Protein AF-A0A936QLS6-F1 (afdb_monomer_lite)

Sequence (197 aa):
MSETAKEEIKKEENPAELENKAEEKVYSEKAFKELVSQRDTLKKNQSELQVQFDQLKAKLDKAGEDELKKKGDLQTLLDNKEKEIAETKKTLQDISEYKTKYEDLDKSIRENLLKQLPDEMQEVAEELSTVKLQKFVELNKTTTAGMDNGKAGKGKIKIDGKKWNDFSSSDLAIIRGSDFTGYSQLYKEKFGINPTS

Foldseek 3Di:
DDDDDDDDDDDDDDDDDDDPPPPPPDDDPVVVVVVVVVVVVVVVVVVVVVVVVVVVVVVVVVVVVVVVVVVVVVVVVVVVVVVVVVVVVVVVVVVVVVVVVVVVVQVVLLVVLLVQADPVCSVVLVPDRSVVSNVVSVVRRDPPVDDDPPVPDLPQDDLPPDAPVVDDPVRLVSCCVPPVPSSQVNCCVVPVDGDDD

Radius of gyration: 58.22 Å; chains: 1; bounding box: 125×104×121 Å

pLDDT: mean 79.64, std 18.0, range [33.88, 93.75]

Secondary structure (DSSP, 8-state):
----------------------------HHHHHHHHHHHHHHHHHHHHHHHHHHHHHHHHHHHHHHHHHHHHHHHHHHHHHHHHHHHHHHHHHHHHHHHHHHHHHHHHHHHHHHTTS-HHHHHHHTTS-HHHHHHHHHHH-------------------TT--GGGS-HHHHHHHHHH-HHHHHHHHHHHHSSPPP-

Structure (mmCIF, N/CA/C/O backbone):
data_AF-A0A936QLS6-F1
#
_entry.id   AF-A0A936QLS6-F1
#
loop_
_atom_site.group_PDB
_atom_site.id
_atom_site.type_symbol
_atom_site.label_atom_id
_atom_site.label_alt_id
_atom_site.label_comp_id
_atom_site.label_asym_id
_atom_site.label_entity_id
_atom_site.label_seq_id
_atom_site.pdbx_PDB_ins_code
_atom_site.Cartn_x
_atom_site.Cartn_y
_atom_site.Cartn_z
_atom_site.occupancy
_atom_site.B_iso_or_equiv
_atom_site.auth_seq_id
_atom_site.auth_comp_id
_atom_site.auth_asym_id
_atom_site.auth_atom_id
_atom_site.pdbx_PDB_model_num
ATOM 1 N N . MET A 1 1 ? -86.515 -62.359 62.062 1.00 36.16 1 MET A N 1
ATOM 2 C CA . MET A 1 1 ? -86.525 -61.577 60.808 1.00 36.16 1 MET A CA 1
ATOM 3 C C . MET A 1 1 ? -86.612 -60.111 61.228 1.00 36.16 1 MET A C 1
ATOM 5 O O . MET A 1 1 ? -87.667 -59.732 61.713 1.00 36.16 1 MET A O 1
ATOM 9 N N . SER A 1 2 ? -85.468 -59.510 61.582 1.00 38.41 2 SER A N 1
ATOM 10 C CA . SER A 1 2 ? -84.611 -58.590 60.777 1.00 38.41 2 SER A CA 1
ATOM 11 C C . SER A 1 2 ? -85.020 -57.121 61.026 1.00 38.41 2 SER A C 1
ATOM 13 O O . SER A 1 2 ? -86.196 -56.812 60.882 1.00 38.41 2 SER A O 1
ATOM 15 N N . GLU A 1 3 ? -84.179 -56.301 61.686 1.00 40.66 3 GLU A N 1
ATOM 16 C CA . G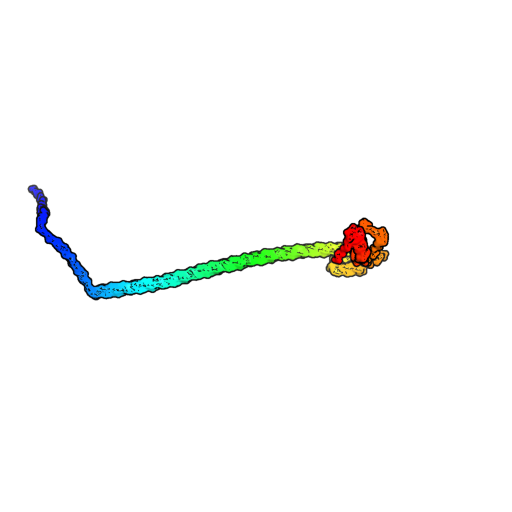LU A 1 3 ? -83.261 -55.281 61.084 1.00 40.66 3 GLU A CA 1
ATOM 17 C C . GLU A 1 3 ? -84.036 -54.173 60.332 1.00 40.66 3 GLU A C 1
ATOM 19 O O . GLU A 1 3 ? -84.922 -54.496 59.555 1.00 40.66 3 GLU A O 1
ATOM 24 N N . THR A 1 4 ? -83.847 -52.849 60.459 1.00 38.94 4 THR A N 1
ATOM 25 C CA . THR A 1 4 ? -82.715 -51.933 60.778 1.00 38.94 4 THR A CA 1
ATOM 26 C C . THR A 1 4 ? -83.335 -50.500 60.806 1.00 38.94 4 THR A C 1
ATOM 28 O O . THR A 1 4 ? -84.244 -50.251 60.025 1.00 38.94 4 THR A O 1
ATOM 31 N N . ALA A 1 5 ? -83.111 -49.619 61.794 1.00 44.28 5 ALA A N 1
ATOM 32 C CA . ALA A 1 5 ? -82.059 -48.586 61.947 1.00 44.28 5 ALA A CA 1
ATOM 33 C C . ALA A 1 5 ? -82.244 -47.218 61.210 1.00 44.28 5 ALA A C 1
ATOM 35 O O . ALA A 1 5 ? -82.323 -47.192 59.988 1.00 44.28 5 ALA A O 1
ATOM 36 N N . LYS A 1 6 ? -82.109 -46.126 62.009 1.00 43.47 6 LYS A N 1
ATOM 37 C CA . LYS A 1 6 ? -81.721 -44.707 61.717 1.00 43.47 6 LYS A CA 1
ATOM 38 C C . LYS A 1 6 ? -82.781 -43.780 61.071 1.00 43.47 6 LYS A C 1
ATOM 40 O O . LYS A 1 6 ? -83.601 -44.246 60.303 1.00 43.47 6 LYS A O 1
ATOM 45 N N . GLU A 1 7 ? -82.871 -42.470 61.350 1.00 34.75 7 GLU A N 1
ATOM 46 C CA . GLU A 1 7 ? -81.875 -41.473 61.793 1.00 34.75 7 GLU A CA 1
ATOM 47 C C . GLU A 1 7 ? -82.567 -40.198 62.354 1.00 34.75 7 GLU A C 1
ATOM 49 O O . GLU A 1 7 ? -83.651 -39.831 61.901 1.00 34.75 7 GLU A O 1
ATOM 54 N N . GLU A 1 8 ? -81.942 -39.522 63.328 1.00 47.38 8 GLU A N 1
ATOM 55 C CA . GLU A 1 8 ? -82.312 -38.185 63.830 1.00 47.38 8 GLU A CA 1
ATOM 56 C C . GLU A 1 8 ? -81.910 -37.079 62.843 1.00 47.38 8 GLU A C 1
ATOM 58 O O . GLU A 1 8 ? -80.785 -37.090 62.350 1.00 47.38 8 GLU A O 1
ATOM 63 N N . ILE A 1 9 ? -82.749 -36.047 62.666 1.00 35.34 9 ILE A N 1
ATOM 64 C CA . ILE A 1 9 ? -82.305 -34.719 62.203 1.00 35.34 9 ILE A CA 1
ATOM 65 C C . ILE A 1 9 ? -83.068 -33.630 62.974 1.00 35.34 9 ILE A C 1
ATOM 67 O O . ILE A 1 9 ? -84.235 -33.351 62.706 1.00 35.34 9 ILE A O 1
ATOM 71 N N . LYS A 1 10 ? -82.377 -32.986 63.922 1.00 42.06 10 LYS A N 1
ATOM 72 C CA . LYS A 1 10 ? -82.663 -31.614 64.370 1.00 42.06 10 LYS A CA 1
ATOM 73 C C . LYS A 1 10 ? -81.865 -30.664 63.477 1.00 42.06 10 LYS A C 1
ATOM 75 O O . LYS A 1 10 ? -80.643 -30.784 63.412 1.00 42.06 10 LYS A O 1
ATOM 80 N N . LYS A 1 11 ? -82.540 -29.709 62.840 1.00 35.00 11 LYS A N 1
ATOM 81 C CA . LYS A 1 11 ? -81.919 -28.594 62.116 1.00 35.00 11 LYS A CA 1
ATOM 82 C C . LYS A 1 11 ? -82.703 -27.302 62.345 1.00 35.00 11 LYS A C 1
ATOM 84 O O . LYS A 1 11 ? -83.913 -27.323 62.168 1.00 35.00 11 LYS A O 1
ATOM 89 N N . GLU A 1 12 ? -81.940 -26.267 62.721 1.00 33.88 12 GLU A N 1
ATOM 90 C CA . GLU A 1 12 ? -82.034 -24.846 62.312 1.00 33.88 12 GLU A CA 1
ATOM 91 C C . GLU A 1 12 ? -83.374 -24.120 62.605 1.00 33.88 12 GLU A C 1
ATOM 93 O O . GLU A 1 12 ? -84.439 -24.592 62.251 1.00 33.88 12 GLU A O 1
ATOM 98 N N . GLU A 1 13 ? -83.447 -22.960 63.269 1.00 35.00 13 GLU A N 1
ATOM 99 C CA . GLU A 1 13 ? -82.566 -21.788 63.213 1.00 35.00 13 GLU A CA 1
ATOM 100 C C . GLU A 1 13 ? -82.928 -20.757 64.316 1.00 35.00 13 GLU A C 1
ATOM 102 O O . GLU A 1 13 ? -84.101 -20.556 64.614 1.00 35.00 13 GLU A O 1
ATOM 107 N N . ASN A 1 14 ? -81.882 -20.119 64.867 1.00 38.97 14 ASN A N 1
ATOM 108 C CA . ASN A 1 14 ? -81.714 -18.717 65.317 1.00 38.97 14 ASN A CA 1
ATOM 109 C C . ASN A 1 14 ? -82.810 -17.993 66.149 1.00 38.97 14 ASN A C 1
ATOM 111 O O . ASN A 1 14 ? -83.962 -17.902 65.730 1.00 38.97 14 ASN A O 1
ATOM 115 N N . PRO A 1 15 ? -82.438 -17.321 67.263 1.00 43.09 15 PRO A N 1
ATOM 116 C CA . PRO A 1 15 ? -81.790 -16.008 67.121 1.00 43.09 15 PRO A CA 1
ATOM 117 C C . PRO A 1 15 ? -80.742 -15.696 68.210 1.00 43.09 15 PRO A C 1
ATOM 119 O O . PRO A 1 15 ? -81.040 -15.819 69.393 1.00 43.09 15 PRO A O 1
ATOM 122 N N . ALA A 1 16 ? -79.554 -15.214 67.840 1.00 36.97 16 ALA A N 1
ATOM 123 C CA . ALA A 1 16 ? -78.859 -14.157 68.592 1.00 36.97 16 ALA A CA 1
ATOM 124 C C . ALA A 1 16 ? -77.567 -13.721 67.890 1.00 36.97 16 ALA A C 1
ATOM 126 O O . ALA A 1 16 ? -76.674 -14.519 67.619 1.00 36.97 16 ALA A O 1
ATOM 127 N N . GLU A 1 17 ? -77.516 -12.419 67.632 1.00 48.53 17 GLU A N 1
ATOM 128 C CA . GLU A 1 17 ? -76.343 -11.550 67.546 1.00 48.53 17 GLU A CA 1
ATOM 129 C C . GLU A 1 17 ? -75.028 -12.171 68.050 1.00 48.53 17 GLU A C 1
ATOM 131 O O . GLU A 1 17 ? -74.837 -12.395 69.244 1.00 48.53 17 GLU A O 1
ATOM 136 N N . LEU A 1 18 ? -74.072 -12.362 67.140 1.00 41.84 18 LEU A N 1
ATOM 137 C CA . LEU A 1 18 ? -72.659 -12.442 67.493 1.00 41.84 18 LEU A CA 1
ATOM 138 C C . LEU A 1 18 ? -71.976 -11.188 66.954 1.00 41.84 18 LEU A C 1
ATOM 140 O O . LEU A 1 18 ? -71.660 -11.081 65.767 1.00 41.84 18 LEU A O 1
ATOM 144 N N . GLU A 1 19 ? -71.782 -10.229 67.859 1.00 41.88 19 GLU A N 1
ATOM 145 C CA . GLU A 1 19 ? -70.805 -9.157 67.720 1.00 41.88 19 GLU A CA 1
ATOM 146 C C . GLU A 1 19 ? -69.462 -9.756 67.284 1.00 41.88 19 GLU A C 1
ATOM 148 O O . GLU A 1 19 ? -68.773 -10.433 68.048 1.00 41.88 19 GLU A O 1
ATOM 153 N N . ASN A 1 20 ? -69.067 -9.479 66.044 1.00 43.03 20 ASN A N 1
ATOM 154 C CA . ASN A 1 20 ? -67.710 -9.703 65.565 1.00 43.03 20 ASN A CA 1
ATOM 155 C C . ASN A 1 20 ? -66.786 -8.659 66.218 1.00 43.03 20 ASN A C 1
ATOM 157 O O . ASN A 1 20 ? -66.419 -7.655 65.606 1.00 43.03 20 ASN A O 1
ATOM 161 N N . LYS A 1 21 ? -66.402 -8.879 67.481 1.00 45.84 21 LYS A N 1
ATOM 162 C CA . LYS A 1 21 ? -65.195 -8.258 68.033 1.00 45.84 21 LYS A CA 1
ATOM 163 C C . LYS A 1 21 ? -64.006 -8.936 67.368 1.00 45.84 21 LYS A C 1
ATOM 165 O O . LYS A 1 21 ? -63.579 -10.008 67.782 1.00 45.84 21 LYS A O 1
ATOM 170 N N . ALA A 1 22 ? -63.494 -8.315 66.310 1.00 51.62 22 ALA A N 1
ATOM 171 C CA . ALA A 1 22 ? -62.168 -8.624 65.805 1.00 51.62 22 ALA A CA 1
ATOM 172 C C . ALA A 1 22 ? -61.183 -8.431 66.966 1.00 51.62 22 ALA A C 1
ATOM 174 O O . ALA A 1 22 ? -60.941 -7.304 67.395 1.00 51.62 22 ALA A O 1
ATOM 175 N N . GLU A 1 23 ? -60.677 -9.530 67.520 1.00 51.00 23 GLU A N 1
ATOM 176 C CA . GLU A 1 23 ? -59.591 -9.490 68.491 1.00 51.00 23 GLU A CA 1
ATOM 177 C C . GLU A 1 23 ? -58.407 -8.776 67.836 1.00 51.00 23 GLU A C 1
ATOM 179 O O . GLU A 1 23 ? -57.806 -9.259 66.871 1.00 51.00 23 GLU A O 1
ATOM 184 N N . GLU A 1 24 ? -58.113 -7.577 68.328 1.00 58.91 24 GLU A N 1
ATOM 185 C CA . GLU A 1 24 ? -56.970 -6.787 67.907 1.00 58.91 24 GLU A CA 1
ATOM 186 C C . GLU A 1 24 ? -55.709 -7.598 68.234 1.00 58.91 24 GLU A C 1
ATOM 188 O O . GLU A 1 24 ? -55.349 -7.787 69.396 1.00 58.91 24 GLU A O 1
ATOM 193 N N . LYS A 1 25 ? -55.068 -8.171 67.206 1.00 62.00 25 LYS A N 1
ATOM 194 C CA . LYS A 1 25 ? -53.816 -8.919 67.363 1.00 62.00 25 LYS A CA 1
ATOM 195 C C . LYS A 1 25 ? -52.728 -7.960 67.843 1.00 62.00 25 LYS A C 1
ATOM 197 O O . LYS A 1 25 ? -52.058 -7.315 67.040 1.00 62.00 25 LYS A O 1
ATOM 202 N N . VAL A 1 26 ? -52.535 -7.885 69.156 1.00 66.62 26 VAL A N 1
ATOM 203 C CA . VAL A 1 26 ? -51.433 -7.137 69.762 1.00 66.62 26 VAL A CA 1
ATOM 204 C C . VAL A 1 26 ? -50.147 -7.942 69.569 1.00 66.62 26 VAL A C 1
ATOM 206 O O . VAL A 1 26 ? -49.900 -8.942 70.242 1.00 66.62 26 VAL A O 1
ATOM 209 N N . TYR A 1 27 ? -49.328 -7.530 68.604 1.00 69.12 27 TYR A N 1
ATOM 210 C CA . TYR A 1 27 ? -48.004 -8.110 68.386 1.00 69.12 27 TYR A CA 1
ATOM 211 C C . TYR A 1 27 ? -47.040 -7.670 69.492 1.00 69.12 27 TYR A C 1
ATOM 213 O O . TYR A 1 27 ? -47.061 -6.520 69.927 1.00 69.12 27 TYR A O 1
ATOM 221 N N . SER A 1 28 ? -46.158 -8.573 69.937 1.00 82.44 28 SER A N 1
ATOM 222 C CA . SER A 1 28 ? -45.162 -8.216 70.950 1.00 82.44 28 SER A CA 1
ATOM 223 C C . SER A 1 28 ? -44.191 -7.163 70.410 1.00 82.44 28 SER A C 1
ATOM 225 O O . SER A 1 28 ? -43.726 -7.243 69.270 1.00 82.44 28 SER A O 1
ATOM 227 N N . GLU A 1 29 ? -43.828 -6.192 71.247 1.00 85.06 29 GLU A N 1
ATOM 228 C CA . GLU A 1 29 ? -42.901 -5.112 70.879 1.00 85.06 29 GLU A CA 1
ATOM 229 C C . GLU A 1 29 ? -41.544 -5.653 70.388 1.00 85.06 29 GLU A C 1
ATOM 231 O O . GLU A 1 29 ? -40.890 -5.068 69.523 1.00 85.06 29 GLU A O 1
ATOM 236 N N . LYS A 1 30 ? -41.148 -6.830 70.890 1.00 86.44 30 LYS A N 1
ATOM 237 C CA . LYS A 1 30 ? -39.957 -7.559 70.449 1.00 86.44 30 LYS A CA 1
ATOM 238 C C . LYS A 1 30 ? -40.067 -8.010 68.987 1.00 86.44 30 LYS A C 1
ATOM 240 O O . LYS A 1 30 ? -39.132 -7.789 68.225 1.00 86.44 30 LYS A O 1
ATOM 245 N N . ALA A 1 31 ? -41.205 -8.577 68.578 1.00 82.75 31 ALA A N 1
ATOM 246 C CA . ALA A 1 31 ? -41.435 -9.005 67.195 1.00 82.75 31 ALA A CA 1
ATOM 247 C C . ALA A 1 31 ? -41.480 -7.817 66.217 1.00 82.75 31 ALA A C 1
ATOM 249 O O . ALA A 1 31 ? -40.985 -7.911 65.095 1.00 82.75 31 ALA A O 1
ATOM 250 N N . PHE A 1 32 ? -42.018 -6.675 66.653 1.00 87.44 32 PHE A N 1
ATOM 251 C CA . PHE A 1 32 ? -42.025 -5.455 65.846 1.00 87.44 32 PHE A CA 1
ATOM 252 C C . PHE A 1 32 ? -40.611 -4.894 65.626 1.00 87.44 32 PHE A C 1
ATOM 254 O O . PHE A 1 32 ? -40.252 -4.548 64.500 1.00 87.44 32 PHE A O 1
ATOM 261 N N . LYS A 1 33 ? -39.777 -4.856 66.676 1.00 91.56 33 LYS A N 1
ATOM 262 C CA . LYS A 1 33 ? -38.367 -4.434 66.570 1.00 91.56 33 LYS A CA 1
ATOM 263 C C . LYS A 1 33 ? -37.554 -5.350 65.647 1.00 91.56 33 LYS A C 1
ATOM 265 O O . LYS A 1 33 ? -36.754 -4.853 64.857 1.00 91.56 33 LYS A O 1
ATOM 270 N N . GLU A 1 34 ? -37.796 -6.660 65.698 1.00 91.94 34 GLU A N 1
ATOM 271 C CA . GLU A 1 34 ? -37.178 -7.645 64.799 1.00 91.94 34 GLU A CA 1
ATOM 272 C C . GLU A 1 34 ? -37.526 -7.361 63.325 1.00 91.94 34 GLU A C 1
ATOM 274 O O . GLU A 1 34 ? -36.637 -7.257 62.481 1.00 91.94 34 GLU A O 1
ATOM 279 N N . LEU A 1 35 ? -38.813 -7.149 63.019 1.00 89.31 35 LEU A N 1
ATOM 280 C CA . LEU A 1 35 ? -39.286 -6.827 61.666 1.00 89.31 35 LEU A CA 1
ATOM 281 C C . LEU A 1 35 ? -38.715 -5.507 61.139 1.00 89.31 35 LEU A C 1
ATOM 283 O O . LEU A 1 35 ? -38.338 -5.411 59.971 1.00 89.31 35 LEU A O 1
ATOM 287 N N . VAL A 1 36 ? -38.630 -4.491 61.997 1.00 91.44 36 VAL A N 1
ATOM 288 C CA . VAL A 1 36 ? -37.998 -3.205 61.673 1.00 91.44 36 VAL A CA 1
ATOM 289 C C . VAL A 1 36 ? -36.524 -3.401 61.309 1.00 91.44 36 VAL A C 1
ATOM 291 O O . VAL A 1 36 ? -36.089 -2.911 60.268 1.00 91.44 36 VAL A O 1
ATOM 294 N N . SER A 1 37 ? -35.787 -4.183 62.100 1.00 92.12 37 SER A N 1
ATOM 295 C CA . SER A 1 37 ? -34.380 -4.505 61.836 1.00 92.12 37 SER A CA 1
ATOM 296 C C . SER A 1 37 ? -34.192 -5.266 60.517 1.00 92.12 37 SER A C 1
ATOM 298 O O . SER A 1 37 ? -33.328 -4.923 59.704 1.00 92.12 37 SER A O 1
ATOM 300 N N . GLN A 1 38 ? -35.045 -6.259 60.247 1.00 89.62 38 GLN A N 1
ATOM 301 C CA . GLN A 1 38 ? -35.029 -7.014 58.990 1.00 89.62 38 GLN A CA 1
ATOM 302 C C . GLN A 1 38 ? -35.320 -6.117 57.784 1.00 89.62 38 GLN A C 1
ATOM 304 O O . GLN A 1 38 ? -34.603 -6.175 56.786 1.00 89.62 38 GLN A O 1
ATOM 309 N N . ARG A 1 39 ? -36.328 -5.244 57.880 1.00 91.62 39 ARG A N 1
ATOM 310 C CA . ARG A 1 39 ? -36.654 -4.265 56.836 1.00 91.62 39 ARG A CA 1
ATOM 311 C C . ARG A 1 39 ? -35.479 -3.332 56.559 1.00 91.62 39 ARG A C 1
ATOM 313 O O . ARG A 1 39 ? -35.172 -3.077 55.397 1.00 91.62 39 ARG A O 1
ATOM 320 N N . ASP A 1 40 ? -34.845 -2.804 57.599 1.00 92.56 40 ASP A N 1
ATOM 321 C CA . ASP A 1 40 ? -33.753 -1.841 57.442 1.00 92.56 40 ASP A CA 1
ATOM 322 C C . ASP A 1 40 ? -32.507 -2.516 56.847 1.00 92.56 40 ASP A C 1
ATOM 324 O O . ASP A 1 40 ? -31.865 -1.958 55.955 1.00 92.56 40 ASP A O 1
ATOM 328 N N . THR A 1 41 ? -32.247 -3.768 57.232 1.00 92.44 41 THR A N 1
ATOM 329 C CA . THR A 1 41 ? -31.217 -4.619 56.617 1.00 92.44 41 THR A CA 1
ATOM 330 C C . THR A 1 41 ? -31.520 -4.883 55.142 1.00 92.44 41 THR A C 1
ATOM 332 O O . THR A 1 41 ? -30.648 -4.713 54.296 1.00 92.44 41 THR A O 1
ATOM 335 N N . LEU A 1 42 ? -32.763 -5.233 54.799 1.00 90.12 42 LEU A N 1
ATOM 336 C CA . LEU A 1 42 ? -33.173 -5.466 53.413 1.00 90.12 42 LEU A CA 1
ATOM 337 C C . LEU A 1 42 ? -33.057 -4.203 52.558 1.00 90.12 42 LEU A C 1
ATOM 339 O O . LEU A 1 42 ? -32.554 -4.278 51.441 1.00 90.12 42 LEU A O 1
ATOM 343 N N . LYS A 1 43 ? -33.457 -3.039 53.083 1.00 92.25 43 LYS A N 1
ATOM 344 C CA . LYS A 1 43 ? -33.282 -1.753 52.392 1.00 92.25 43 LYS A CA 1
ATOM 345 C C . LYS A 1 43 ? -31.812 -1.451 52.127 1.00 92.25 43 LYS A C 1
ATOM 347 O O . LYS A 1 43 ? -31.466 -1.033 51.023 1.00 92.25 43 LYS A O 1
ATOM 352 N N . LYS A 1 44 ? -30.950 -1.685 53.119 1.00 92.31 44 LYS A N 1
ATOM 353 C CA . LYS A 1 44 ? -29.506 -1.512 52.967 1.00 92.31 44 LYS A CA 1
ATOM 354 C C . LYS A 1 44 ? -28.956 -2.452 51.893 1.00 92.31 44 LYS A C 1
ATOM 356 O O . LYS A 1 44 ? -28.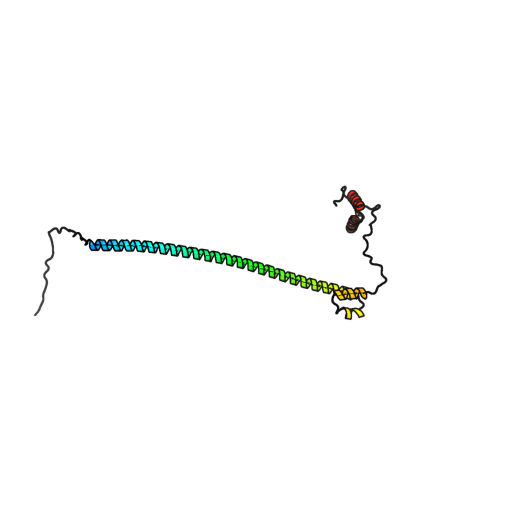334 -1.979 50.946 1.00 92.31 44 LYS A O 1
ATOM 361 N N . ASN A 1 45 ? -29.280 -3.740 51.970 1.00 86.56 45 ASN A N 1
ATOM 362 C CA . ASN A 1 45 ? -28.853 -4.732 50.983 1.00 86.56 45 ASN A CA 1
ATOM 363 C C . ASN A 1 45 ? -29.344 -4.378 49.573 1.00 86.56 45 ASN A C 1
ATOM 365 O O . ASN A 1 45 ? -28.583 -4.482 48.620 1.00 86.56 45 ASN A O 1
ATOM 369 N N . GLN A 1 46 ? -30.588 -3.914 49.433 1.00 90.69 46 GLN A N 1
ATOM 370 C CA . GLN A 1 46 ? -31.141 -3.476 48.152 1.00 90.69 46 GLN A CA 1
ATOM 371 C C . GLN A 1 46 ? -30.372 -2.277 47.585 1.00 90.69 46 GLN A C 1
ATOM 373 O O . GLN A 1 46 ? -30.065 -2.258 46.395 1.00 90.69 46 GLN A O 1
ATOM 378 N N . SER A 1 47 ? -30.023 -1.301 48.428 1.00 90.25 47 SER A N 1
ATOM 379 C CA . SER A 1 47 ? -29.220 -0.151 48.002 1.00 90.25 47 SER A CA 1
ATOM 380 C C . SER A 1 47 ? -27.802 -0.549 47.580 1.00 90.25 47 SER A C 1
ATOM 382 O O . SER A 1 47 ? -27.311 -0.070 46.562 1.00 90.25 47 SER A O 1
ATOM 384 N N . GLU A 1 48 ? -27.164 -1.478 48.296 1.00 91.94 48 GLU A N 1
ATOM 385 C CA . GLU A 1 48 ? -25.834 -1.988 47.947 1.00 91.94 48 GLU A CA 1
ATOM 386 C C . GLU A 1 48 ? -25.861 -2.790 46.641 1.00 91.94 48 GLU A C 1
ATOM 388 O O . GLU A 1 48 ? -24.990 -2.605 45.789 1.00 91.94 48 GLU A O 1
ATOM 393 N N . LEU A 1 49 ? -26.888 -3.624 46.440 1.00 90.31 49 LEU A N 1
ATOM 394 C CA . LEU A 1 49 ? -27.080 -4.365 45.192 1.00 90.31 49 LEU A CA 1
ATOM 395 C C . LEU A 1 49 ? -27.273 -3.423 44.003 1.00 90.31 49 LEU A C 1
ATOM 397 O O . LEU A 1 49 ? -26.705 -3.660 42.939 1.00 90.31 49 LEU A O 1
ATOM 401 N N . GLN A 1 50 ? -28.043 -2.348 44.188 1.00 89.25 50 GLN A N 1
ATOM 402 C CA . GLN A 1 50 ? -28.259 -1.347 43.148 1.00 89.25 50 GLN A CA 1
ATOM 403 C C . GLN A 1 50 ? -26.939 -0.677 42.747 1.00 89.25 50 GLN A C 1
ATOM 405 O O . GLN A 1 50 ? -26.627 -0.595 41.562 1.00 89.25 50 GLN A O 1
ATOM 410 N N . VAL A 1 51 ? -26.116 -0.287 43.725 1.00 93.06 51 VAL A N 1
ATOM 411 C CA . VAL A 1 51 ? -24.791 0.296 43.463 1.00 93.06 51 VAL A CA 1
ATOM 412 C C . VAL A 1 51 ? -23.888 -0.685 42.712 1.00 93.06 51 VAL A C 1
ATOM 414 O O . VAL A 1 51 ? -23.215 -0.293 41.758 1.00 93.06 51 VAL A O 1
ATOM 417 N N . GLN A 1 52 ? -23.870 -1.963 43.102 1.00 88.38 52 GLN A N 1
ATOM 418 C CA . GLN A 1 52 ? -23.080 -2.981 42.402 1.00 88.38 52 GLN A CA 1
ATOM 419 C C . GLN A 1 52 ? -23.566 -3.207 40.967 1.00 88.38 52 GLN A C 1
ATOM 421 O O . GLN A 1 52 ? -22.747 -3.342 40.057 1.00 88.38 52 GLN A O 1
ATOM 426 N N . PHE A 1 53 ? -24.881 -3.218 40.752 1.00 89.31 53 PHE A N 1
ATOM 427 C CA . PHE A 1 53 ? -25.470 -3.343 39.424 1.00 89.31 53 PHE A CA 1
ATOM 428 C C . PHE A 1 53 ? -25.071 -2.172 38.522 1.00 89.31 53 PHE A C 1
ATOM 430 O O . PHE A 1 53 ? -24.593 -2.393 37.409 1.00 89.31 53 PHE A O 1
ATOM 437 N N . ASP A 1 54 ? -25.182 -0.939 39.018 1.00 90.69 54 ASP A N 1
ATOM 438 C CA . ASP A 1 54 ? -24.818 0.261 38.261 1.00 90.69 54 ASP A CA 1
ATOM 439 C C . ASP A 1 54 ? -23.317 0.271 37.917 1.00 90.69 54 ASP A C 1
ATOM 441 O O . ASP A 1 54 ? -22.929 0.588 36.790 1.00 90.69 54 ASP A O 1
ATOM 445 N N . GLN A 1 55 ? -22.460 -0.167 38.848 1.00 89.88 55 GLN A N 1
ATOM 446 C CA . GLN A 1 55 ? -21.023 -0.327 38.603 1.00 89.88 55 GLN A CA 1
ATOM 447 C C . GLN A 1 55 ? -20.714 -1.391 37.543 1.00 89.88 55 GLN A C 1
ATOM 449 O O . GLN A 1 55 ? -19.829 -1.188 36.708 1.00 89.88 55 GLN A O 1
ATOM 454 N N . LEU A 1 56 ? -21.404 -2.534 37.577 1.00 85.25 56 LEU A N 1
ATOM 455 C CA . LEU A 1 56 ? -21.228 -3.595 36.585 1.00 85.25 56 LEU A CA 1
ATOM 456 C C . LEU A 1 56 ? -21.708 -3.150 35.205 1.00 85.25 56 LEU A C 1
ATOM 458 O O . LEU A 1 56 ? -21.009 -3.385 34.221 1.00 85.25 56 LEU A O 1
ATOM 462 N N . LYS A 1 57 ? -22.845 -2.454 35.139 1.00 87.94 57 LYS A N 1
ATOM 463 C CA . LYS A 1 57 ? -23.380 -1.903 33.894 1.00 87.94 57 LYS A CA 1
ATOM 464 C C . LYS A 1 57 ? -22.413 -0.900 33.265 1.00 87.94 57 LYS A C 1
ATOM 466 O O . LYS A 1 57 ? -22.050 -1.060 32.107 1.00 87.94 57 LYS A O 1
ATOM 471 N N . ALA A 1 58 ? -21.889 0.042 34.050 1.00 90.56 58 ALA A N 1
ATOM 472 C CA . ALA A 1 58 ? -20.900 1.005 33.565 1.00 90.56 58 ALA A CA 1
ATOM 473 C C . ALA A 1 58 ? -19.608 0.335 33.053 1.00 90.56 58 ALA A C 1
ATOM 475 O O . ALA A 1 58 ? -19.018 0.779 32.067 1.00 90.56 58 ALA A O 1
ATOM 476 N N . LYS A 1 59 ? -19.156 -0.749 33.703 1.00 88.69 59 LYS A N 1
ATOM 477 C CA . LYS A 1 59 ? -18.006 -1.538 33.225 1.00 88.69 59 LYS A CA 1
ATOM 478 C C . LYS A 1 59 ? -18.304 -2.252 31.908 1.00 88.69 59 LYS A C 1
ATOM 480 O O . LYS A 1 59 ? -17.424 -2.298 31.052 1.00 88.69 59 LYS A O 1
ATOM 485 N N . LEU A 1 60 ? -19.509 -2.802 31.758 1.00 81.88 60 LEU A N 1
ATOM 486 C CA . LEU A 1 60 ? -19.939 -3.481 30.537 1.00 81.88 60 LEU A CA 1
ATOM 487 C C . LEU A 1 60 ? -20.014 -2.503 29.358 1.00 81.88 60 LEU A C 1
ATOM 489 O O . LEU A 1 60 ? -19.451 -2.788 28.304 1.00 81.88 60 LEU A O 1
ATOM 493 N N . ASP A 1 61 ? -20.624 -1.334 29.567 1.00 87.81 61 ASP A N 1
ATOM 494 C CA . ASP A 1 61 ? -20.744 -0.290 28.544 1.00 87.81 61 ASP A CA 1
ATOM 495 C C . ASP A 1 61 ? -19.354 0.180 28.078 1.00 87.81 61 ASP A C 1
ATOM 497 O O . ASP A 1 61 ? -19.066 0.212 26.881 1.00 87.81 61 ASP A O 1
ATOM 501 N N . LYS A 1 62 ? -18.437 0.435 29.024 1.00 91.81 62 LYS A N 1
ATOM 502 C CA . LYS A 1 62 ? -17.056 0.831 28.710 1.00 91.81 62 LYS A CA 1
ATOM 503 C C . LYS A 1 62 ? -16.287 -0.248 27.940 1.00 91.81 62 LYS A C 1
ATOM 505 O O . LYS A 1 62 ? -15.559 0.072 27.004 1.00 91.81 62 LYS A O 1
ATOM 510 N N . ALA A 1 63 ? -16.440 -1.517 28.319 1.00 84.88 63 ALA A N 1
ATOM 511 C CA . ALA A 1 63 ? -15.802 -2.622 27.607 1.00 84.88 63 ALA A CA 1
ATOM 512 C C . ALA A 1 63 ? -16.315 -2.733 26.160 1.00 84.88 63 ALA A C 1
ATOM 514 O O . ALA A 1 63 ? -15.512 -2.940 25.249 1.00 84.88 63 ALA A O 1
ATOM 515 N N . GLY A 1 64 ? -17.621 -2.533 25.945 1.00 87.19 64 GLY A N 1
ATOM 516 C CA . GLY A 1 64 ? -18.223 -2.510 24.612 1.00 87.19 64 GLY A CA 1
ATOM 517 C C . GLY A 1 64 ? -17.699 -1.368 23.737 1.00 87.19 64 GLY A C 1
ATOM 518 O O . GLY A 1 64 ? -17.369 -1.590 22.572 1.00 87.19 64 GLY A O 1
ATOM 519 N N . GLU A 1 65 ? -17.554 -0.160 24.291 1.00 90.19 65 GLU A N 1
ATOM 520 C CA . GLU A 1 65 ? -16.963 0.981 23.575 1.00 90.19 65 GLU A CA 1
ATOM 521 C C . GLU A 1 65 ? -15.496 0.744 23.188 1.00 90.19 65 GLU A C 1
ATOM 523 O O . GLU A 1 65 ? -15.096 1.051 22.062 1.00 90.19 65 GLU A O 1
ATOM 528 N N . ASP A 1 66 ? -14.691 0.192 24.101 1.00 90.38 66 ASP A N 1
ATOM 529 C CA . ASP A 1 66 ? -13.278 -0.106 23.847 1.00 90.38 66 ASP A CA 1
ATOM 530 C C . ASP A 1 66 ? -13.114 -1.184 22.761 1.00 90.38 66 ASP A C 1
ATOM 532 O O . ASP A 1 66 ? -12.204 -1.101 21.932 1.00 90.38 66 ASP A O 1
ATOM 536 N N . GLU A 1 67 ? -13.997 -2.185 22.726 1.00 88.25 67 GLU A N 1
ATOM 537 C CA . GLU A 1 67 ? -13.999 -3.223 21.691 1.00 88.25 67 GLU A CA 1
ATOM 538 C C . GLU A 1 67 ? -14.421 -2.667 20.321 1.00 88.25 67 GLU A C 1
ATOM 540 O O . GLU A 1 67 ? -13.766 -2.940 19.310 1.00 88.25 67 GLU A O 1
ATOM 545 N N . LEU A 1 68 ? -15.453 -1.816 20.285 1.00 88.25 68 LEU A N 1
ATOM 546 C CA . LEU A 1 68 ? -15.885 -1.105 19.078 1.00 88.25 68 LEU A CA 1
ATOM 547 C C . LEU A 1 68 ? -14.774 -0.220 18.502 1.00 88.25 68 LEU A C 1
ATOM 549 O O . LEU A 1 68 ? -14.527 -0.263 17.294 1.00 88.25 68 LEU A O 1
ATOM 553 N N . LYS A 1 69 ? -14.068 0.534 19.355 1.00 91.94 69 LYS A N 1
ATOM 554 C CA . LYS A 1 69 ? -12.913 1.349 18.943 1.00 91.94 69 LYS A CA 1
ATOM 555 C C . LYS A 1 69 ? -11.798 0.486 18.367 1.00 91.94 69 LYS A C 1
ATOM 557 O O . LYS A 1 69 ? -11.375 0.727 17.241 1.00 91.94 69 LYS A O 1
ATOM 562 N N . LYS A 1 70 ? -11.395 -0.577 19.076 1.00 90.88 70 LYS A N 1
ATOM 563 C CA . LYS A 1 70 ? -10.368 -1.515 18.589 1.00 90.88 70 LYS A CA 1
ATOM 564 C C . LYS A 1 70 ? -10.732 -2.116 17.237 1.00 90.88 70 LYS A C 1
ATOM 566 O O . LYS A 1 70 ? -9.867 -2.245 16.377 1.00 90.88 70 LYS A O 1
ATOM 571 N N . LYS A 1 71 ? -12.001 -2.475 17.029 1.00 89.38 71 LYS A N 1
ATOM 572 C CA . LYS A 1 71 ? -12.470 -2.998 15.744 1.00 89.38 71 LYS A CA 1
ATOM 573 C C . LYS A 1 71 ? -12.352 -1.954 14.627 1.00 89.38 71 LYS A C 1
ATOM 575 O O . LYS A 1 71 ? -11.913 -2.302 13.535 1.00 89.38 71 LYS A O 1
ATOM 580 N N . GLY A 1 72 ? -12.702 -0.696 14.899 1.00 90.94 72 GLY A N 1
ATOM 581 C CA . GLY A 1 72 ? -12.532 0.411 13.952 1.00 90.94 72 GLY A CA 1
ATOM 582 C C . GLY A 1 72 ? -11.064 0.682 13.601 1.00 90.94 72 GLY A C 1
ATOM 583 O O . GLY A 1 72 ? -10.725 0.820 12.424 1.00 90.94 72 GLY A O 1
ATOM 584 N N . ASP A 1 73 ? -10.183 0.677 14.603 1.00 90.50 73 ASP A N 1
ATOM 585 C CA . ASP A 1 73 ? -8.740 0.862 14.414 1.00 90.50 73 ASP A CA 1
ATOM 586 C C . ASP A 1 73 ? -8.132 -0.280 13.585 1.00 90.50 73 ASP A C 1
ATOM 588 O O . ASP A 1 73 ? -7.356 -0.038 12.659 1.00 90.50 73 ASP A O 1
ATOM 592 N N . LEU A 1 74 ? -8.520 -1.529 13.872 1.00 87.50 74 LEU A N 1
ATOM 593 C CA . LEU A 1 74 ? -8.084 -2.700 13.108 1.00 87.50 74 LEU A CA 1
ATOM 594 C C . LEU A 1 74 ? -8.575 -2.660 11.659 1.00 87.50 74 LEU A C 1
ATOM 596 O O . LEU A 1 74 ? -7.798 -2.984 10.765 1.00 87.50 74 LEU A O 1
ATOM 600 N N . GLN A 1 75 ? -9.820 -2.238 11.415 1.00 89.38 75 GLN A N 1
ATOM 601 C CA . GLN A 1 75 ? -10.337 -2.081 10.054 1.00 89.38 75 GLN A CA 1
ATOM 602 C C . GLN A 1 75 ? -9.544 -1.020 9.286 1.00 89.38 75 GLN A C 1
ATOM 604 O O . GLN A 1 75 ? -9.099 -1.269 8.173 1.00 89.38 75 GLN A O 1
ATOM 609 N N . THR A 1 76 ? -9.282 0.126 9.915 1.00 89.62 76 THR A N 1
ATOM 610 C CA . THR A 1 76 ? -8.483 1.199 9.307 1.00 89.62 76 THR A CA 1
ATOM 611 C C . THR A 1 76 ? -7.063 0.724 8.983 1.00 89.62 76 THR A C 1
ATOM 613 O O . THR A 1 76 ? -6.516 1.037 7.925 1.00 89.62 76 THR A O 1
ATOM 616 N N . LEU A 1 77 ? -6.446 -0.051 9.881 1.00 89.44 77 LEU A N 1
ATOM 617 C CA . LEU A 1 77 ? -5.128 -0.636 9.645 1.00 89.44 77 LEU A CA 1
ATOM 618 C C . LEU A 1 77 ? -5.152 -1.639 8.485 1.00 89.44 77 LEU A C 1
ATOM 620 O O . LEU A 1 77 ? -4.217 -1.656 7.685 1.00 89.44 77 LEU A O 1
ATOM 624 N N . LEU A 1 78 ? -6.203 -2.454 8.392 1.00 88.06 78 LEU A N 1
ATOM 625 C CA . LEU A 1 78 ? -6.384 -3.424 7.319 1.00 88.06 78 LEU A CA 1
ATOM 626 C C . LEU A 1 78 ? -6.525 -2.723 5.963 1.00 88.06 78 LEU A C 1
ATOM 628 O O . LEU A 1 78 ? -5.752 -3.025 5.056 1.00 88.06 78 LEU A O 1
ATOM 632 N N . ASP A 1 79 ? -7.393 -1.716 5.866 1.00 89.88 79 ASP A N 1
ATOM 633 C CA . ASP A 1 79 ? -7.590 -0.919 4.649 1.00 89.88 79 ASP A CA 1
ATOM 634 C C . ASP A 1 79 ? -6.276 -0.244 4.202 1.00 89.88 79 ASP A C 1
ATOM 636 O O . ASP A 1 79 ? -5.909 -0.258 3.023 1.00 89.88 79 ASP A O 1
ATOM 640 N N . ASN A 1 80 ? -5.507 0.300 5.155 1.00 87.25 80 ASN A N 1
ATOM 641 C CA . ASN A 1 80 ? -4.194 0.884 4.875 1.00 87.25 80 ASN A CA 1
ATOM 642 C C . ASN A 1 80 ? -3.198 -0.160 4.345 1.00 87.25 80 ASN A C 1
ATOM 644 O O . ASN A 1 80 ? -2.470 0.112 3.389 1.00 87.25 80 ASN A O 1
ATOM 648 N N . LYS A 1 81 ? -3.170 -1.364 4.930 1.00 85.06 81 LYS A N 1
ATOM 649 C CA . LYS A 1 81 ? -2.281 -2.446 4.481 1.00 85.06 81 LYS A CA 1
ATOM 650 C C . LYS A 1 81 ? -2.669 -2.977 3.106 1.00 85.06 81 LYS A C 1
ATOM 652 O O . LYS A 1 81 ? -1.786 -3.244 2.293 1.00 85.06 81 LYS A O 1
ATOM 657 N N . GLU A 1 82 ? -3.958 -3.082 2.809 1.00 86.19 82 GLU A N 1
ATOM 658 C CA . GLU A 1 82 ? -4.439 -3.452 1.476 1.00 86.19 82 GLU A CA 1
ATOM 659 C C . GLU A 1 82 ? -4.009 -2.430 0.417 1.00 86.19 82 GLU A C 1
ATOM 661 O O . GLU A 1 82 ? -3.540 -2.814 -0.661 1.00 86.19 82 GLU A O 1
ATOM 666 N N . LYS A 1 83 ? -4.075 -1.134 0.745 1.00 88.94 83 LYS A N 1
AT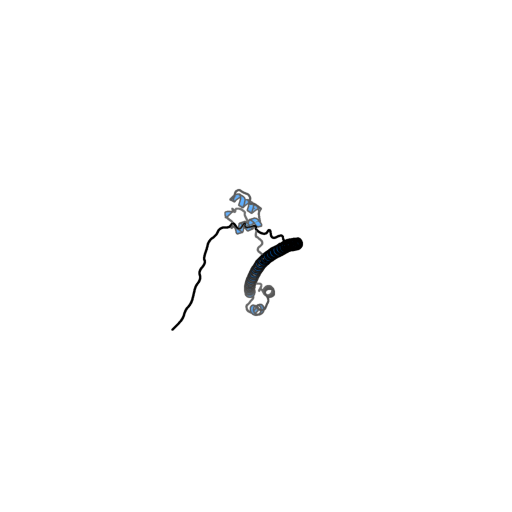OM 667 C CA . LYS A 1 83 ? -3.596 -0.063 -0.132 1.00 88.94 83 LYS A CA 1
ATOM 668 C C . LYS A 1 83 ? -2.085 -0.143 -0.382 1.00 88.94 83 LYS A C 1
ATOM 670 O O . LYS A 1 83 ? -1.666 -0.101 -1.538 1.00 88.94 83 LYS A O 1
ATOM 675 N N . GLU A 1 84 ? -1.276 -0.328 0.663 1.00 85.25 84 GLU A N 1
ATOM 676 C CA . GLU A 1 84 ? 0.182 -0.507 0.535 1.00 85.25 84 GLU A CA 1
ATOM 677 C C . GLU A 1 84 ? 0.538 -1.720 -0.348 1.00 85.25 84 GLU A C 1
ATOM 679 O O . GLU A 1 84 ? 1.445 -1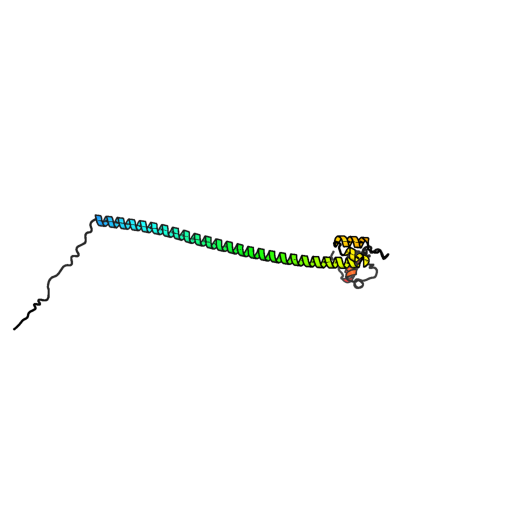.656 -1.186 1.00 85.25 84 GLU A O 1
ATOM 684 N N . ILE A 1 85 ? -0.195 -2.830 -0.205 1.00 85.12 85 ILE A N 1
ATOM 685 C CA . ILE A 1 85 ? -0.013 -4.025 -1.040 1.00 85.12 85 ILE A CA 1
ATOM 686 C C . ILE A 1 85 ? -0.339 -3.717 -2.506 1.00 85.12 85 ILE A C 1
ATOM 688 O O . ILE A 1 85 ? 0.401 -4.141 -3.399 1.00 85.12 85 ILE A O 1
ATOM 692 N N . ALA A 1 86 ? -1.426 -2.991 -2.772 1.00 86.62 86 ALA A N 1
ATOM 693 C CA . ALA A 1 86 ? -1.807 -2.610 -4.129 1.00 86.62 86 ALA A CA 1
ATOM 694 C C . ALA A 1 86 ? -0.747 -1.709 -4.790 1.00 86.62 86 ALA A C 1
ATOM 696 O O . ALA A 1 86 ? -0.350 -1.958 -5.931 1.00 86.62 86 ALA A O 1
ATOM 697 N N . GLU A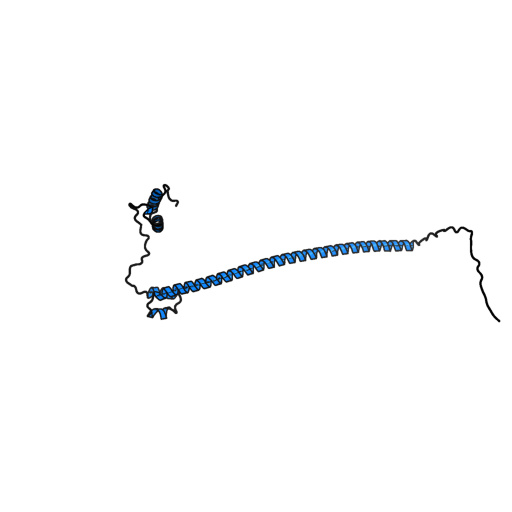 1 87 ? -0.231 -0.717 -4.061 1.00 88.38 87 GLU A N 1
ATOM 698 C CA . GLU A 1 87 ? 0.844 0.170 -4.526 1.00 88.38 87 GLU A CA 1
ATOM 699 C C . GLU A 1 87 ? 2.144 -0.602 -4.797 1.00 88.38 87 GLU A C 1
ATOM 701 O O . GLU A 1 87 ? 2.782 -0.418 -5.839 1.00 88.38 87 GLU A O 1
ATOM 706 N N . THR A 1 88 ? 2.501 -1.541 -3.918 1.00 85.25 88 THR A N 1
ATOM 707 C CA . THR A 1 88 ? 3.682 -2.400 -4.096 1.00 85.25 88 THR A CA 1
ATOM 708 C C . THR A 1 88 ? 3.555 -3.275 -5.343 1.00 85.25 88 THR A C 1
ATOM 710 O O . THR A 1 88 ? 4.493 -3.361 -6.137 1.00 85.25 88 THR A O 1
ATOM 713 N N . LYS A 1 89 ? 2.387 -3.893 -5.565 1.00 85.50 89 LYS A N 1
ATOM 714 C CA . LYS A 1 89 ? 2.124 -4.707 -6.764 1.00 85.50 89 LYS A CA 1
ATOM 715 C C . LYS A 1 89 ? 2.238 -3.889 -8.046 1.00 85.50 89 LYS A C 1
ATOM 717 O O . LYS A 1 89 ? 2.866 -4.350 -8.996 1.00 85.50 89 LYS A O 1
ATOM 722 N N . LYS A 1 90 ? 1.679 -2.676 -8.056 1.00 90.19 90 LYS A N 1
ATOM 723 C CA . LYS A 1 90 ? 1.803 -1.754 -9.190 1.00 90.19 90 LYS A CA 1
ATOM 724 C C . LYS A 1 90 ? 3.268 -1.417 -9.474 1.00 90.19 90 LYS A C 1
ATOM 726 O O . LYS A 1 90 ? 3.717 -1.537 -10.605 1.00 90.19 90 LYS A O 1
ATOM 731 N N . THR A 1 91 ? 4.029 -1.084 -8.435 1.00 86.69 91 THR A N 1
ATOM 732 C CA . THR A 1 91 ? 5.457 -0.754 -8.569 1.00 86.69 91 THR A CA 1
ATOM 733 C C . THR A 1 91 ? 6.263 -1.933 -9.121 1.00 86.69 91 THR A C 1
ATOM 735 O O . THR A 1 91 ? 7.144 -1.756 -9.957 1.00 86.69 91 THR A O 1
ATOM 738 N N . LEU A 1 92 ? 5.945 -3.155 -8.684 1.00 86.81 92 LEU A N 1
ATOM 739 C CA . LEU A 1 92 ? 6.584 -4.373 -9.180 1.00 86.81 92 LEU A CA 1
ATOM 740 C C . LEU A 1 92 ? 6.282 -4.606 -10.666 1.00 86.81 92 LEU A C 1
ATOM 742 O O . LEU A 1 92 ? 7.185 -4.970 -11.421 1.00 86.81 92 LEU A O 1
ATOM 746 N N . GLN A 1 93 ? 5.042 -4.358 -11.092 1.00 90.12 93 GLN A N 1
ATOM 747 C CA . GLN A 1 93 ? 4.669 -4.411 -12.503 1.00 90.12 93 GLN A CA 1
ATOM 748 C C . GLN A 1 93 ? 5.444 -3.371 -13.323 1.00 90.12 93 GLN A C 1
ATOM 750 O O . GLN A 1 93 ? 6.065 -3.738 -14.319 1.00 90.12 93 GLN A O 1
ATOM 755 N N . ASP A 1 94 ? 5.490 -2.116 -12.869 1.00 87.00 94 ASP A N 1
ATOM 756 C CA . ASP A 1 94 ? 6.219 -1.042 -13.553 1.00 87.00 94 ASP A CA 1
ATOM 757 C C . ASP A 1 94 ? 7.710 -1.401 -13.719 1.00 87.00 94 ASP A C 1
ATOM 759 O O . ASP A 1 94 ? 8.273 -1.263 -14.805 1.00 87.00 94 ASP A O 1
ATOM 763 N N . ILE A 1 95 ? 8.354 -1.931 -12.670 1.00 88.44 95 ILE A N 1
ATOM 764 C CA . ILE A 1 95 ? 9.753 -2.395 -12.724 1.00 88.44 95 ILE A CA 1
ATOM 765 C C . ILE A 1 95 ? 9.927 -3.511 -13.758 1.00 88.44 95 ILE A C 1
ATOM 767 O O . ILE A 1 95 ? 10.901 -3.498 -14.516 1.00 88.44 95 ILE A O 1
ATOM 771 N N . SER A 1 96 ? 9.000 -4.470 -13.805 1.00 87.56 96 SER A N 1
ATOM 772 C CA . SER A 1 96 ? 9.041 -5.548 -14.794 1.00 87.56 96 SER A CA 1
ATOM 773 C C . SER A 1 96 ? 8.953 -5.001 -16.219 1.00 87.56 96 SER A C 1
ATOM 775 O O . SER A 1 96 ? 9.724 -5.417 -17.082 1.00 87.56 96 SER A O 1
ATOM 777 N N . GLU A 1 97 ? 8.066 -4.037 -16.467 1.00 89.38 97 GLU A N 1
ATOM 778 C CA . GLU A 1 97 ? 7.929 -3.395 -17.776 1.00 89.38 97 GLU A CA 1
ATOM 779 C C . GLU A 1 97 ? 9.186 -2.608 -18.168 1.00 89.38 97 GLU A C 1
ATOM 781 O O . GLU A 1 97 ? 9.632 -2.680 -19.317 1.00 89.38 97 GLU A O 1
ATOM 786 N N . TYR A 1 98 ? 9.792 -1.875 -17.228 1.00 88.06 98 TYR A N 1
ATOM 787 C CA . TYR A 1 98 ? 11.055 -1.176 -17.474 1.00 88.06 98 TYR A CA 1
ATOM 788 C C . TYR A 1 98 ? 12.194 -2.138 -17.795 1.00 88.06 98 TYR A C 1
ATOM 790 O O . TYR A 1 98 ? 12.994 -1.845 -18.683 1.00 88.06 98 TYR A O 1
ATOM 798 N N . LYS A 1 99 ? 12.256 -3.288 -17.118 1.00 89.50 99 LYS A N 1
ATOM 799 C CA . LYS A 1 99 ? 13.264 -4.313 -17.392 1.00 89.50 99 LYS A CA 1
ATOM 800 C C . LYS A 1 99 ? 13.144 -4.838 -18.823 1.00 89.50 99 LYS A C 1
ATOM 802 O O . LYS A 1 99 ? 14.144 -4.853 -19.533 1.00 89.50 99 LYS A O 1
ATOM 807 N N . THR A 1 100 ? 11.937 -5.180 -19.272 1.00 90.50 100 THR A N 1
ATOM 808 C CA . THR A 1 100 ? 11.707 -5.627 -20.656 1.00 90.50 100 THR A CA 1
ATOM 809 C C . THR A 1 100 ? 12.086 -4.545 -21.667 1.00 90.50 100 THR A C 1
ATOM 811 O O . THR A 1 100 ? 12.850 -4.811 -22.589 1.00 90.50 100 THR A O 1
ATOM 814 N N . LYS A 1 101 ? 11.648 -3.295 -21.456 1.00 89.19 101 LYS A N 1
ATOM 815 C CA . LYS A 1 101 ? 12.009 -2.167 -22.337 1.00 89.19 101 LYS A CA 1
ATOM 816 C C . LYS A 1 101 ? 13.521 -1.949 -22.412 1.00 89.19 101 LYS A C 1
ATOM 818 O O . LYS A 1 101 ? 14.036 -1.617 -23.476 1.00 89.19 101 LYS A O 1
ATOM 823 N N . TYR A 1 102 ? 14.223 -2.108 -21.292 1.00 89.94 102 TYR A N 1
ATOM 824 C CA . TYR A 1 102 ? 15.676 -1.986 -21.246 1.00 89.94 102 TYR A CA 1
ATOM 825 C C . TYR A 1 102 ? 16.365 -3.114 -22.020 1.00 89.94 102 TYR A C 1
ATOM 827 O O . TYR A 1 102 ? 17.272 -2.839 -22.798 1.00 89.94 102 TYR A O 1
ATOM 835 N N . GLU A 1 103 ? 15.921 -4.361 -21.852 1.00 90.81 103 GLU A N 1
ATOM 836 C CA . GLU A 1 103 ? 16.456 -5.512 -22.590 1.00 90.81 103 GLU A CA 1
ATOM 837 C C . GLU A 1 103 ? 16.221 -5.383 -24.105 1.00 90.81 103 GLU A C 1
ATOM 839 O O . GLU A 1 103 ? 17.127 -5.662 -24.890 1.00 90.81 103 GLU A O 1
ATOM 844 N N . ASP A 1 104 ? 15.047 -4.907 -24.525 1.00 91.31 104 ASP A N 1
ATOM 845 C CA . ASP A 1 104 ? 14.733 -4.667 -25.939 1.00 91.31 104 ASP A CA 1
ATOM 846 C C . ASP A 1 104 ? 15.574 -3.526 -26.529 1.00 91.31 104 ASP A C 1
ATOM 848 O O . ASP A 1 104 ? 16.089 -3.631 -27.647 1.00 91.31 104 ASP A O 1
ATOM 852 N N . LEU A 1 105 ? 15.757 -2.440 -25.770 1.00 90.12 105 LEU A N 1
ATOM 853 C CA . LEU A 1 105 ? 16.620 -1.332 -26.169 1.00 90.12 105 LEU A CA 1
ATOM 854 C C . LEU A 1 105 ? 18.081 -1.782 -26.291 1.00 90.12 105 LEU A C 1
ATOM 856 O O . LEU A 1 105 ? 18.736 -1.445 -27.275 1.00 90.12 105 LEU A O 1
ATOM 860 N N . ASP A 1 106 ? 18.584 -2.549 -25.322 1.00 90.12 106 ASP A N 1
ATOM 861 C CA . ASP A 1 106 ? 19.952 -3.066 -25.338 1.00 90.12 106 ASP A CA 1
ATOM 862 C C . ASP A 1 106 ? 20.181 -3.982 -26.547 1.00 90.12 106 ASP A C 1
ATOM 864 O O . ASP A 1 106 ? 21.139 -3.771 -27.290 1.00 90.12 106 ASP A O 1
ATOM 868 N N . LYS A 1 107 ? 19.257 -4.911 -26.834 1.00 92.06 107 LYS A N 1
ATOM 869 C CA . LYS A 1 107 ? 19.304 -5.743 -28.051 1.00 92.06 107 LYS A CA 1
ATOM 870 C C . LYS A 1 107 ? 19.350 -4.899 -29.321 1.00 92.06 107 LYS A C 1
ATOM 872 O O . LYS A 1 107 ? 20.232 -5.102 -30.150 1.00 92.06 107 LYS A O 1
ATOM 877 N N . SER A 1 108 ? 18.465 -3.909 -29.445 1.00 92.00 108 SER A N 1
ATOM 878 C CA . SER A 1 108 ? 18.427 -3.013 -30.608 1.00 92.00 108 SER A CA 1
ATOM 879 C C . SER A 1 108 ? 19.737 -2.236 -30.790 1.00 92.00 108 SER A C 1
ATOM 881 O O . SER A 1 108 ? 20.257 -2.117 -31.903 1.00 92.00 108 SER A O 1
ATOM 883 N N . ILE A 1 109 ? 20.328 -1.736 -29.701 1.00 90.06 109 ILE A N 1
ATOM 884 C CA . ILE A 1 109 ? 21.634 -1.065 -29.740 1.00 90.06 109 ILE A CA 1
ATOM 885 C C . ILE A 1 109 ? 22.721 -2.044 -30.194 1.00 90.06 109 ILE A C 1
ATOM 887 O O . ILE A 1 109 ? 23.510 -1.708 -31.078 1.00 90.06 109 ILE A O 1
ATOM 891 N N . ARG A 1 110 ? 22.757 -3.254 -29.627 1.00 92.19 110 ARG A N 1
ATOM 892 C CA . ARG A 1 110 ? 23.748 -4.283 -29.970 1.00 92.19 110 ARG A CA 1
ATOM 893 C C . ARG A 1 110 ? 23.662 -4.701 -31.433 1.00 92.19 110 ARG A C 1
ATOM 895 O O . ARG A 1 110 ? 24.685 -4.705 -32.108 1.00 92.19 110 ARG A O 1
ATOM 902 N N . GLU A 1 111 ? 22.464 -4.975 -31.940 1.00 92.19 111 GLU A N 1
ATOM 903 C CA . GLU A 1 111 ? 22.243 -5.317 -33.349 1.00 92.19 111 GLU A CA 1
ATOM 904 C C . GLU A 1 111 ? 22.730 -4.204 -34.287 1.00 92.19 111 GLU A C 1
ATOM 906 O O . GLU A 1 111 ? 23.371 -4.473 -35.303 1.00 92.19 111 GLU A O 1
ATOM 911 N N . ASN A 1 112 ? 22.470 -2.939 -33.943 1.00 91.00 112 ASN A N 1
ATOM 912 C CA . ASN A 1 112 ? 22.939 -1.794 -34.726 1.00 91.00 112 ASN A CA 1
ATOM 913 C C . ASN A 1 112 ? 24.460 -1.594 -34.661 1.00 91.00 112 ASN A C 1
ATOM 915 O O . ASN A 1 112 ? 25.049 -1.079 -35.614 1.00 91.00 112 ASN A O 1
ATOM 919 N N . LEU A 1 113 ? 25.097 -1.961 -33.548 1.00 91.50 113 LEU A N 1
ATOM 920 C CA . LEU A 1 113 ? 26.549 -1.909 -33.388 1.00 91.50 113 LEU A CA 1
ATOM 921 C C . LEU A 1 113 ? 27.243 -3.039 -34.160 1.00 91.50 113 LEU A C 1
ATOM 923 O O . LEU A 1 113 ? 28.219 -2.770 -34.853 1.00 91.50 113 LEU A O 1
ATOM 927 N N . LEU A 1 114 ? 26.721 -4.267 -34.102 1.00 90.81 114 LEU A N 1
ATOM 928 C CA . LEU A 1 114 ? 27.276 -5.415 -34.830 1.00 90.81 114 LEU A CA 1
ATOM 929 C C . LEU A 1 114 ? 27.238 -5.200 -36.348 1.00 90.81 114 LEU A C 1
ATOM 931 O O . LEU A 1 114 ? 28.239 -5.431 -37.015 1.00 90.81 114 LEU A O 1
ATOM 935 N N . LYS A 1 115 ? 26.150 -4.629 -36.884 1.00 89.88 115 LYS A N 1
ATOM 936 C CA . LYS A 1 115 ? 26.028 -4.278 -38.315 1.00 89.88 115 LYS A CA 1
ATOM 937 C C . LYS A 1 115 ? 27.065 -3.262 -38.817 1.00 89.88 115 LYS A C 1
ATOM 939 O O . LYS A 1 115 ? 27.195 -3.082 -40.023 1.00 89.88 115 LYS A O 1
ATOM 944 N N . GLN A 1 116 ? 27.758 -2.552 -37.922 1.00 88.12 116 GLN A N 1
ATOM 945 C CA . GLN A 1 116 ? 28.834 -1.621 -38.292 1.00 88.12 116 GLN A CA 1
ATOM 946 C C . GLN A 1 116 ? 30.194 -2.317 -38.445 1.00 88.12 116 GLN A C 1
ATOM 948 O O . GLN A 1 116 ? 31.155 -1.660 -38.845 1.00 88.12 116 GLN A O 1
ATOM 953 N N . LEU A 1 117 ? 30.291 -3.605 -38.108 1.00 86.56 117 LEU A N 1
ATOM 954 C CA . LEU A 1 117 ? 31.506 -4.405 -38.218 1.00 86.56 117 LEU A CA 1
ATOM 955 C C . LEU A 1 117 ? 31.443 -5.323 -39.447 1.00 86.56 117 LEU A C 1
ATOM 957 O O . LEU A 1 117 ? 30.357 -5.786 -39.799 1.00 86.56 117 LEU A O 1
ATOM 961 N N . PRO A 1 118 ? 32.593 -5.642 -40.065 1.00 86.75 118 PRO A N 1
ATOM 962 C CA . PRO A 1 118 ? 32.692 -6.735 -41.031 1.00 86.75 118 PRO A CA 1
ATOM 963 C C . PRO A 1 118 ? 32.263 -8.072 -40.412 1.00 86.75 118 PRO A C 1
ATOM 965 O O . PRO A 1 118 ? 32.498 -8.295 -39.223 1.00 86.75 118 PRO A O 1
ATOM 968 N N . ASP A 1 119 ? 31.694 -8.971 -41.220 1.00 84.62 119 ASP A N 1
ATOM 969 C CA . ASP A 1 119 ? 31.154 -10.264 -40.765 1.00 84.62 119 ASP A CA 1
ATOM 970 C C . ASP A 1 119 ? 32.190 -11.100 -39.989 1.00 84.62 119 ASP A C 1
ATOM 972 O O . ASP A 1 119 ? 31.863 -11.710 -38.975 1.00 84.62 119 ASP A O 1
ATOM 976 N N . GLU A 1 120 ? 33.468 -11.039 -40.379 1.00 84.06 120 GLU A N 1
ATOM 977 C CA . GLU A 1 120 ? 34.569 -11.756 -39.712 1.00 84.06 120 GLU A CA 1
ATOM 978 C C . GLU A 1 120 ? 34.817 -11.283 -38.267 1.00 84.06 120 GLU A C 1
ATOM 980 O O . GLU A 1 120 ? 35.386 -12.010 -37.455 1.00 84.06 120 GLU A O 1
ATOM 985 N N . MET A 1 121 ? 34.417 -10.051 -37.938 1.00 85.06 121 MET A N 1
ATOM 986 C CA . MET A 1 121 ? 34.584 -9.452 -36.611 1.00 85.06 121 MET A CA 1
ATOM 987 C C . MET A 1 121 ? 33.308 -9.504 -35.770 1.00 85.06 121 MET A C 1
ATOM 989 O O . MET A 1 121 ? 33.378 -9.274 -34.562 1.00 85.06 121 MET A O 1
ATOM 993 N N . GLN A 1 122 ? 32.153 -9.787 -36.381 1.00 85.75 122 GLN A N 1
ATOM 994 C CA . GLN A 1 122 ? 30.875 -9.855 -35.673 1.00 85.75 122 GLN A CA 1
ATOM 995 C C . GLN A 1 122 ? 30.847 -11.028 -34.687 1.00 85.75 122 GLN A C 1
ATOM 997 O O . GLN A 1 122 ? 30.468 -10.823 -33.538 1.00 85.75 122 GLN A O 1
ATOM 1002 N N . GLU A 1 123 ? 31.349 -12.203 -35.083 1.00 84.62 123 GLU A N 1
ATOM 1003 C CA . GLU A 1 123 ? 31.361 -13.418 -34.248 1.00 84.62 123 GLU A CA 1
ATOM 1004 C C . GLU A 1 123 ? 32.128 -13.211 -32.928 1.00 84.62 123 GLU A C 1
ATOM 1006 O O . GLU A 1 123 ? 31.659 -13.575 -31.854 1.00 84.62 123 GLU A O 1
ATOM 1011 N N . VAL A 1 124 ? 33.272 -12.519 -32.973 1.00 83.25 124 VAL A N 1
ATOM 1012 C CA . VAL A 1 124 ? 34.065 -12.185 -31.773 1.00 83.25 124 VAL A CA 1
ATOM 1013 C C . VAL A 1 124 ? 33.421 -11.052 -30.959 1.00 83.25 124 VAL A C 1
ATOM 1015 O O . VAL A 1 124 ? 33.590 -10.961 -29.741 1.00 83.25 124 VAL A O 1
ATOM 1018 N N . ALA A 1 125 ? 32.681 -10.161 -31.618 1.00 85.00 125 ALA A N 1
ATOM 1019 C CA . ALA A 1 125 ? 32.052 -9.006 -30.990 1.00 85.00 125 ALA A CA 1
ATOM 1020 C C . ALA A 1 125 ? 30.719 -9.342 -30.291 1.00 85.00 125 ALA A C 1
ATOM 1022 O O . ALA A 1 125 ? 30.317 -8.614 -29.377 1.00 85.00 125 ALA A O 1
ATOM 1023 N N . GLU A 1 126 ? 30.054 -10.442 -30.661 1.00 85.88 126 GLU A N 1
ATOM 1024 C CA . GLU A 1 126 ? 28.798 -10.904 -30.052 1.00 85.88 126 GLU A CA 1
ATOM 1025 C C . GLU A 1 126 ? 28.924 -11.202 -28.552 1.00 85.88 126 GLU A C 1
ATOM 1027 O O . GLU A 1 126 ? 27.990 -10.937 -27.792 1.00 85.88 126 GLU A O 1
ATOM 1032 N N . GLU A 1 127 ? 30.087 -11.667 -28.092 1.00 86.19 127 GLU A N 1
ATOM 1033 C CA . GLU A 1 127 ? 30.335 -11.980 -26.678 1.00 86.19 127 GLU A CA 1
ATOM 1034 C C . GLU A 1 127 ? 30.608 -10.735 -25.813 1.00 86.19 127 GLU A C 1
ATOM 1036 O O . GLU A 1 127 ? 30.606 -10.789 -24.577 1.00 86.19 127 GLU A O 1
ATOM 1041 N N . LEU A 1 128 ? 30.847 -9.575 -26.432 1.00 89.56 128 LEU A N 1
ATOM 1042 C CA . LEU 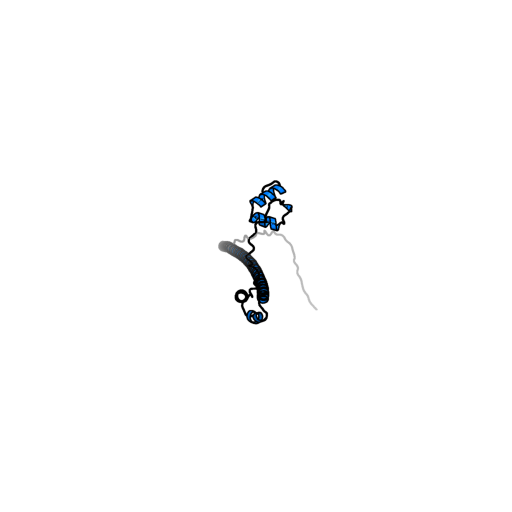A 1 128 ? 31.157 -8.348 -25.705 1.00 89.56 128 LEU A CA 1
ATOM 1043 C C . LEU A 1 128 ? 29.902 -7.764 -25.058 1.00 89.56 128 LEU A C 1
ATOM 1045 O O . LEU A 1 128 ? 28.833 -7.741 -25.657 1.00 89.56 128 LEU A O 1
ATOM 1049 N N . SER A 1 129 ? 30.023 -7.186 -23.860 1.00 90.56 129 SER A N 1
ATOM 1050 C CA . SER A 1 129 ? 28.948 -6.356 -23.295 1.00 90.56 129 SER A CA 1
ATOM 1051 C C . SER A 1 129 ? 28.708 -5.114 -24.158 1.00 90.56 129 SER A C 1
ATOM 1053 O O . SER A 1 129 ? 29.624 -4.658 -24.835 1.00 90.56 129 SER A O 1
ATOM 1055 N N . THR A 1 130 ? 27.517 -4.515 -24.114 1.00 88.94 130 THR A N 1
ATOM 1056 C CA . THR A 1 130 ? 27.146 -3.385 -24.996 1.00 88.94 130 THR A CA 1
ATOM 1057 C C . THR A 1 130 ? 28.132 -2.216 -24.914 1.00 88.94 130 THR A C 1
ATOM 1059 O O . THR A 1 130 ? 28.534 -1.660 -25.931 1.00 88.94 130 THR A O 1
ATOM 1062 N N . VAL A 1 131 ? 28.635 -1.916 -23.712 1.00 89.75 131 VAL A N 1
ATOM 1063 C CA . VAL A 1 131 ? 29.672 -0.890 -23.491 1.00 89.75 131 VAL A CA 1
ATOM 1064 C C . VAL A 1 131 ? 31.005 -1.258 -24.155 1.00 89.75 131 VAL A C 1
ATOM 1066 O O . VAL A 1 131 ? 31.691 -0.396 -24.704 1.00 89.75 131 VAL A O 1
ATOM 1069 N N . LYS A 1 132 ? 31.405 -2.533 -24.090 1.00 91.94 132 LYS A N 1
ATOM 1070 C CA . LYS A 1 132 ? 32.639 -3.018 -24.723 1.00 91.94 132 LYS A CA 1
ATOM 1071 C C . LYS A 1 132 ? 32.486 -3.087 -26.240 1.00 91.94 132 LYS A C 1
ATOM 1073 O O . LYS A 1 132 ? 33.409 -2.693 -26.942 1.00 91.94 132 LYS A O 1
ATOM 1078 N N . LEU A 1 133 ? 31.321 -3.514 -26.720 1.00 91.69 133 LEU A N 1
ATOM 1079 C CA . LEU A 1 133 ? 30.962 -3.552 -28.130 1.00 91.69 133 LEU A CA 1
ATOM 1080 C C . LEU A 1 133 ? 31.022 -2.150 -28.743 1.00 91.69 133 LEU A C 1
ATOM 1082 O O . LEU A 1 133 ? 31.646 -1.978 -29.779 1.00 91.69 133 LEU A O 1
ATOM 1086 N N . GLN A 1 134 ? 30.479 -1.130 -28.072 1.00 90.56 134 GLN A N 1
ATOM 1087 C CA . GLN A 1 134 ? 30.557 0.253 -28.550 1.00 90.56 134 GLN A CA 1
ATOM 1088 C C . GLN A 1 134 ? 32.010 0.714 -28.760 1.00 90.56 134 GLN A C 1
ATOM 1090 O O . GLN A 1 134 ? 32.345 1.228 -29.825 1.00 90.56 134 GLN A O 1
ATOM 1095 N N . LYS A 1 135 ? 32.892 0.461 -27.783 1.00 89.88 135 LYS A N 1
ATOM 1096 C CA . LYS A 1 135 ? 34.327 0.777 -27.898 1.00 89.88 135 LYS A CA 1
ATOM 1097 C C . LYS A 1 135 ? 35.021 -0.043 -28.985 1.00 89.88 135 LYS A C 1
ATOM 1099 O O . LYS A 1 135 ? 35.871 0.473 -29.700 1.00 89.88 135 LYS A O 1
ATOM 1104 N N . PHE A 1 136 ? 34.674 -1.322 -29.103 1.00 90.44 136 PHE A N 1
ATOM 1105 C CA . PHE A 1 136 ? 35.242 -2.213 -30.110 1.00 90.44 136 PHE A CA 1
ATOM 1106 C C . PHE A 1 136 ? 34.874 -1.757 -31.523 1.00 90.44 136 PHE A C 1
ATOM 1108 O O . PHE A 1 136 ? 35.742 -1.685 -32.389 1.00 90.44 136 PHE A O 1
ATOM 1115 N N . VAL A 1 137 ? 33.615 -1.371 -31.727 1.00 89.12 137 VAL A N 1
ATOM 1116 C CA . VAL A 1 137 ? 33.134 -0.770 -32.969 1.00 89.12 137 VAL A CA 1
ATOM 1117 C C . VAL A 1 137 ? 33.877 0.534 -33.255 1.00 89.12 137 VAL A C 1
ATOM 1119 O O . VAL A 1 137 ? 34.382 0.699 -34.354 1.00 89.12 137 VAL A O 1
ATOM 1122 N N . GLU A 1 138 ? 34.031 1.444 -32.291 1.00 87.81 138 GLU A N 1
ATOM 1123 C CA . GLU A 1 138 ? 34.800 2.687 -32.491 1.00 87.81 138 GLU A CA 1
ATOM 1124 C C . GLU A 1 138 ? 36.253 2.452 -32.943 1.00 87.81 138 GLU A C 1
ATOM 1126 O O . GLU A 1 138 ? 36.751 3.204 -33.777 1.00 87.81 138 GLU A O 1
ATOM 1131 N N . LEU A 1 139 ? 36.913 1.407 -32.436 1.00 87.56 139 LEU A N 1
ATOM 1132 C CA . LEU A 1 139 ? 38.299 1.067 -32.781 1.00 87.56 139 LEU A CA 1
ATOM 1133 C C . LEU A 1 139 ? 38.442 0.335 -34.123 1.00 87.56 139 LEU A C 1
ATOM 1135 O O . LEU A 1 139 ? 39.478 0.463 -34.770 1.00 87.56 139 LEU A O 1
ATOM 1139 N N . ASN A 1 140 ? 37.428 -0.438 -34.520 1.00 82.75 140 ASN A N 1
ATOM 1140 C CA . ASN A 1 140 ? 37.465 -1.307 -35.703 1.00 82.75 140 ASN A CA 1
ATOM 1141 C C . ASN A 1 140 ? 36.553 -0.832 -36.837 1.00 82.75 140 ASN A C 1
ATOM 1143 O O . ASN A 1 140 ? 36.445 -1.502 -37.864 1.00 82.75 140 ASN A O 1
ATOM 1147 N N . LYS A 1 141 ? 35.905 0.328 -36.684 1.00 72.38 141 LYS A N 1
ATOM 1148 C CA . LYS A 1 141 ? 35.260 1.016 -37.797 1.00 72.38 141 LYS A CA 1
ATOM 1149 C C . LYS A 1 141 ? 36.298 1.179 -38.892 1.00 72.38 141 LYS A C 1
ATOM 1151 O O . LYS A 1 141 ? 37.290 1.886 -38.720 1.00 72.38 141 LYS A O 1
ATOM 1156 N N . THR A 1 142 ? 36.043 0.558 -40.037 1.00 62.00 142 THR A N 1
ATOM 1157 C CA . THR A 1 142 ? 36.735 0.924 -41.262 1.00 62.00 142 THR A CA 1
ATOM 1158 C C . THR A 1 142 ? 36.474 2.407 -41.465 1.00 62.00 142 THR A C 1
ATOM 1160 O O . THR A 1 142 ? 35.332 2.817 -41.691 1.00 62.00 142 THR A O 1
ATOM 1163 N N . THR A 1 143 ? 37.509 3.232 -41.338 1.00 52.22 143 THR A N 1
ATOM 1164 C CA . THR A 1 143 ? 37.484 4.598 -41.837 1.00 52.22 143 THR A CA 1
ATOM 1165 C C . THR A 1 143 ? 37.343 4.502 -43.346 1.00 52.22 143 THR A C 1
ATOM 1167 O O . THR A 1 143 ? 38.312 4.557 -44.098 1.00 52.22 143 THR A O 1
ATOM 1170 N N . THR A 1 144 ? 36.111 4.370 -43.831 1.00 47.78 144 THR A N 1
ATOM 1171 C CA . THR A 1 144 ? 35.798 4.917 -45.139 1.00 47.78 144 THR A CA 1
ATOM 1172 C C . THR A 1 144 ? 36.259 6.365 -45.053 1.00 47.78 144 THR A C 1
ATOM 1174 O O . THR A 1 144 ? 35.855 7.079 -44.133 1.00 47.78 144 THR A O 1
ATOM 1177 N N . ALA A 1 145 ? 37.157 6.790 -45.942 1.00 45.59 145 ALA A N 1
ATOM 1178 C CA . ALA A 1 145 ? 37.482 8.197 -46.133 1.00 45.59 145 ALA A CA 1
ATOM 1179 C C . ALA A 1 145 ? 36.220 8.902 -46.658 1.00 45.59 145 ALA A C 1
ATOM 1181 O O . ALA A 1 145 ? 36.066 9.182 -47.840 1.00 45.59 145 ALA A O 1
ATOM 1182 N N . GLY A 1 146 ? 35.254 9.079 -45.771 1.00 45.41 146 GLY A N 1
ATOM 1183 C CA . GLY A 1 146 ? 33.955 9.661 -45.992 1.00 45.41 146 GLY A CA 1
ATOM 1184 C C . GLY A 1 146 ? 33.820 10.729 -44.936 1.00 45.41 146 GLY A C 1
ATOM 1185 O O . GLY A 1 146 ? 33.580 10.408 -43.779 1.00 45.41 146 GLY A O 1
ATOM 1186 N N . MET A 1 147 ? 34.097 11.957 -45.373 1.00 43.56 147 MET A N 1
ATOM 1187 C CA . MET A 1 147 ? 33.685 13.234 -44.799 1.00 43.56 147 MET A CA 1
ATOM 1188 C C . MET A 1 147 ? 33.402 13.212 -43.300 1.00 43.56 147 MET A C 1
ATOM 1190 O O . MET A 1 147 ? 32.370 12.714 -42.861 1.00 43.56 147 MET A O 1
ATOM 1194 N N . ASP A 1 148 ? 34.313 13.843 -42.559 1.00 38.50 148 ASP A N 1
ATOM 1195 C CA . ASP A 1 148 ? 34.040 14.597 -41.340 1.00 38.50 148 ASP A CA 1
ATOM 1196 C C . ASP A 1 148 ? 32.536 14.859 -41.143 1.00 38.50 148 ASP A C 1
ATOM 1198 O O . ASP A 1 148 ? 31.986 15.852 -41.617 1.00 38.50 148 ASP A O 1
ATOM 1202 N N . ASN A 1 149 ? 31.856 13.961 -40.425 1.00 48.06 149 ASN A N 1
ATOM 1203 C CA . ASN A 1 149 ? 30.579 14.269 -39.796 1.00 48.06 149 ASN A CA 1
ATOM 1204 C C . ASN A 1 149 ? 30.892 15.095 -38.547 1.00 48.06 149 ASN A C 1
ATOM 1206 O O . ASN A 1 149 ? 30.528 14.749 -37.420 1.00 48.06 149 ASN A O 1
ATOM 1210 N N . GLY A 1 150 ? 31.574 16.219 -38.767 1.00 42.06 150 GLY A N 1
ATOM 1211 C CA . GLY A 1 150 ? 31.518 17.369 -37.910 1.00 42.06 150 GLY A CA 1
ATOM 1212 C C . GLY A 1 150 ? 30.043 17.685 -37.793 1.00 42.06 150 GLY A C 1
ATOM 1213 O O . GLY A 1 150 ? 29.427 18.171 -38.738 1.00 42.06 150 GLY A O 1
ATOM 1214 N N . LYS A 1 151 ? 29.472 17.281 -36.655 1.00 45.28 151 LYS A N 1
ATOM 1215 C CA . LYS A 1 151 ? 28.166 17.665 -36.123 1.00 45.28 151 LYS A CA 1
ATOM 1216 C C . LYS A 1 151 ? 27.729 18.949 -36.814 1.00 45.28 151 LYS A C 1
ATOM 1218 O O . LYS A 1 151 ? 28.298 19.987 -36.487 1.00 45.28 151 LYS A O 1
ATOM 1223 N N . ALA A 1 152 ? 26.833 18.845 -37.806 1.00 47.34 152 ALA A N 1
ATOM 1224 C CA . ALA A 1 152 ? 26.514 19.950 -38.702 1.00 47.34 152 ALA A CA 1
ATOM 1225 C C . ALA A 1 152 ? 26.235 21.186 -37.847 1.00 47.34 152 ALA A C 1
ATOM 1227 O O . ALA A 1 152 ? 25.209 21.272 -37.163 1.00 47.34 152 ALA A O 1
ATOM 1228 N N . GLY A 1 153 ? 27.214 22.094 -37.794 1.00 50.47 153 GLY A N 1
ATOM 1229 C CA . GLY A 1 153 ? 27.050 23.361 -37.111 1.00 50.47 153 GLY A CA 1
ATOM 1230 C C . GLY A 1 153 ? 25.815 23.982 -37.728 1.00 50.47 153 GLY A C 1
ATOM 1231 O O . GLY A 1 153 ? 25.686 23.948 -38.950 1.00 50.47 153 GLY A O 1
ATOM 1232 N N . LYS A 1 154 ? 24.878 24.452 -36.897 1.00 59.78 154 LYS A N 1
ATOM 1233 C CA . LYS A 1 154 ? 23.651 25.113 -37.352 1.00 59.78 154 LYS A CA 1
ATOM 1234 C C . LYS A 1 154 ? 24.052 26.213 -38.334 1.00 59.78 154 LYS A C 1
ATOM 1236 O O . LYS A 1 154 ? 24.471 27.292 -37.919 1.00 59.78 154 LYS A O 1
ATOM 1241 N N . GLY A 1 155 ? 24.025 25.894 -39.626 1.00 59.75 155 GLY A N 1
ATOM 1242 C CA . GLY A 1 155 ? 24.424 26.811 -40.672 1.00 59.75 155 GLY A CA 1
ATOM 1243 C C . GLY A 1 155 ? 23.478 27.989 -40.595 1.00 59.75 155 GLY A C 1
ATOM 1244 O O . GLY A 1 155 ? 22.265 27.796 -40.514 1.00 59.75 155 GLY A O 1
ATOM 1245 N N . LYS A 1 156 ? 24.018 29.207 -40.561 1.00 71.69 156 LYS A N 1
ATOM 1246 C CA . LYS A 1 156 ? 23.185 30.405 -40.631 1.00 71.69 156 LYS A CA 1
ATOM 1247 C C . LYS A 1 156 ? 22.411 30.351 -41.946 1.00 71.69 156 LYS A C 1
ATOM 1249 O O . LYS A 1 156 ? 23.006 30.441 -43.021 1.00 71.69 156 LYS A O 1
ATOM 1254 N N . ILE A 1 157 ? 21.100 30.159 -41.858 1.00 78.88 157 ILE A N 1
ATOM 1255 C CA . ILE A 1 157 ? 20.214 30.202 -43.018 1.00 78.88 157 ILE A CA 1
ATOM 1256 C C . ILE A 1 157 ? 20.185 31.659 -43.498 1.00 78.88 157 ILE A C 1
ATOM 1258 O O . ILE A 1 157 ? 19.915 32.560 -42.710 1.00 78.88 157 ILE A O 1
ATOM 1262 N N . LYS A 1 158 ? 20.511 31.904 -44.774 1.00 83.56 158 LYS A N 1
ATOM 1263 C CA . LYS A 1 158 ? 20.479 33.255 -45.359 1.00 83.56 158 LYS A CA 1
ATOM 1264 C C . LYS A 1 158 ? 19.031 33.708 -45.564 1.00 83.56 158 LYS A C 1
ATOM 1266 O O . LYS A 1 158 ? 18.255 32.998 -46.208 1.00 83.56 158 LYS A O 1
ATOM 1271 N N . ILE A 1 159 ? 18.706 34.888 -45.039 1.00 85.00 159 ILE A N 1
ATOM 1272 C CA . ILE A 1 159 ? 17.350 35.462 -45.031 1.00 85.00 159 ILE A CA 1
ATOM 1273 C C . ILE A 1 159 ? 17.157 36.514 -46.140 1.00 85.00 159 ILE A C 1
ATOM 1275 O O . ILE A 1 159 ? 16.026 36.806 -46.516 1.00 85.00 159 ILE A O 1
ATOM 1279 N N . ASP A 1 160 ? 18.245 37.032 -46.718 1.00 84.00 160 ASP A N 1
ATOM 1280 C CA . ASP A 1 160 ? 18.212 38.125 -47.695 1.00 84.00 160 ASP A CA 1
ATOM 1281 C C . ASP A 1 160 ? 17.258 37.851 -48.871 1.00 84.00 160 ASP A C 1
ATOM 1283 O O . ASP A 1 160 ? 17.420 36.886 -49.623 1.00 84.00 160 ASP A O 1
ATOM 1287 N N . GLY A 1 161 ? 16.257 38.723 -49.028 1.00 82.06 161 GLY A N 1
ATOM 1288 C CA . GLY A 1 161 ? 15.283 38.677 -50.123 1.00 82.06 161 GLY A CA 1
ATOM 1289 C C . GLY A 1 161 ? 14.192 37.607 -50.000 1.00 82.06 161 GLY A C 1
ATOM 1290 O O . GLY A 1 161 ? 13.387 37.477 -50.923 1.00 82.06 161 GLY A O 1
ATOM 1291 N N . LYS A 1 162 ? 14.140 36.858 -48.892 1.00 89.56 162 LYS A N 1
ATOM 1292 C CA . LYS A 1 162 ? 13.134 35.817 -48.639 1.00 89.56 162 LYS A CA 1
ATOM 1293 C C . LYS A 1 162 ? 12.076 36.283 -47.642 1.00 89.56 162 LYS A C 1
ATOM 1295 O O . LYS A 1 162 ? 12.359 37.056 -46.735 1.00 89.56 162 LYS A O 1
ATOM 1300 N N . LYS A 1 163 ? 10.853 35.784 -47.800 1.00 91.62 163 LYS A N 1
ATOM 1301 C CA . LYS A 1 163 ? 9.694 36.054 -46.941 1.00 91.62 163 LYS A CA 1
ATOM 1302 C C . LYS A 1 163 ? 9.416 34.861 -46.032 1.00 91.62 163 LYS A C 1
ATOM 1304 O O . LYS A 1 163 ? 9.840 33.745 -46.299 1.00 91.62 163 LYS A O 1
ATOM 1309 N N . TRP A 1 164 ? 8.626 35.074 -44.980 1.00 92.69 164 TRP A N 1
ATOM 1310 C CA . TRP A 1 164 ? 8.263 34.042 -43.994 1.00 92.69 164 TRP A CA 1
ATOM 1311 C C . TRP A 1 164 ? 7.805 32.705 -44.603 1.00 92.69 164 TRP A C 1
ATOM 1313 O O . TRP A 1 164 ? 8.165 31.643 -44.109 1.00 92.69 164 TRP A O 1
ATOM 1323 N N . ASN A 1 165 ? 7.019 32.756 -45.682 1.00 92.25 165 ASN A N 1
ATOM 1324 C CA . ASN A 1 165 ? 6.476 31.564 -46.341 1.00 92.25 165 ASN A CA 1
ATOM 1325 C C . ASN A 1 165 ? 7.513 30.793 -47.185 1.00 92.25 165 ASN A C 1
ATOM 1327 O O . ASN A 1 165 ? 7.203 29.694 -47.634 1.00 92.25 165 ASN A O 1
ATOM 1331 N N . ASP A 1 166 ? 8.707 31.349 -47.408 1.00 90.94 166 ASP A N 1
ATOM 1332 C CA . ASP A 1 166 ? 9.785 30.705 -48.173 1.00 90.94 166 ASP A CA 1
ATOM 1333 C C . ASP A 1 166 ? 10.601 29.719 -47.315 1.00 90.94 166 ASP A C 1
ATOM 1335 O O . ASP A 1 166 ? 11.545 29.097 -47.805 1.00 90.94 166 ASP A O 1
ATOM 1339 N N . PHE A 1 167 ? 10.256 29.590 -46.031 1.00 91.12 167 PHE A N 1
ATOM 1340 C CA . PHE A 1 167 ? 10.935 28.748 -45.054 1.00 91.12 167 PHE A CA 1
ATOM 1341 C C . PHE A 1 167 ? 9.986 27.695 -44.482 1.00 91.12 167 PHE A C 1
ATOM 1343 O O . PHE A 1 167 ? 8.818 27.968 -44.198 1.00 91.12 167 PHE A O 1
ATOM 1350 N N . SER A 1 168 ? 10.506 26.488 -44.261 1.00 92.06 168 SER A N 1
ATOM 1351 C CA . SER A 1 168 ? 9.783 25.454 -43.519 1.00 92.06 168 SER A CA 1
ATOM 1352 C C . SER A 1 168 ? 9.735 25.778 -42.019 1.00 92.06 168 SER A C 1
ATOM 1354 O O . SER A 1 168 ? 10.533 26.565 -41.504 1.00 92.06 168 SER A O 1
ATOM 1356 N N . SER A 1 169 ? 8.842 25.129 -41.269 1.00 86.75 169 SER A N 1
ATOM 1357 C CA . SER A 1 169 ? 8.793 25.281 -39.806 1.00 86.75 169 SER A CA 1
ATOM 1358 C C . SER A 1 169 ? 10.115 24.895 -39.125 1.00 86.75 169 SER A C 1
ATOM 1360 O O . SER A 1 169 ? 10.496 25.521 -38.135 1.00 86.75 169 SER A O 1
ATOM 1362 N N . SER A 1 170 ? 10.842 23.911 -39.667 1.00 86.81 170 SER A N 1
ATOM 1363 C CA . SER A 1 170 ? 12.183 23.542 -39.199 1.00 86.81 170 SER A CA 1
ATOM 1364 C C . SER A 1 170 ? 13.219 24.633 -39.472 1.00 86.81 170 SER A C 1
ATOM 1366 O O . SER A 1 170 ? 14.013 24.942 -38.585 1.00 86.81 170 SER A O 1
ATOM 1368 N N . ASP A 1 171 ? 13.180 25.268 -40.645 1.00 87.75 171 ASP A N 1
ATOM 1369 C CA . ASP A 1 171 ? 14.094 26.365 -40.984 1.00 87.75 171 ASP A CA 1
ATOM 1370 C C . ASP A 1 171 ? 13.850 27.580 -40.090 1.00 87.75 171 ASP A C 1
ATOM 1372 O O . ASP A 1 171 ? 14.793 28.171 -39.574 1.00 87.75 171 ASP A O 1
ATOM 1376 N N . LEU A 1 172 ? 12.583 27.914 -39.831 1.00 89.75 172 LEU A N 1
ATOM 1377 C CA . LEU A 1 172 ? 12.204 29.012 -38.940 1.00 89.75 172 LEU A CA 1
ATOM 1378 C C . LEU A 1 172 ? 12.677 28.777 -37.499 1.00 89.75 172 LEU A C 1
ATOM 1380 O O . LEU A 1 172 ? 13.122 29.718 -36.840 1.00 89.75 172 LEU A O 1
ATOM 1384 N N . ALA A 1 173 ? 12.644 27.531 -37.014 1.00 88.69 173 ALA A N 1
ATOM 1385 C CA . ALA A 1 173 ? 13.185 27.173 -35.703 1.00 88.69 173 ALA A CA 1
ATOM 1386 C C . ALA A 1 173 ? 14.718 27.307 -35.649 1.00 88.69 173 ALA A C 1
ATOM 1388 O O . ALA A 1 173 ? 15.269 27.765 -34.643 1.00 88.69 173 ALA A O 1
ATOM 1389 N N . ILE A 1 174 ? 15.410 26.949 -36.737 1.00 88.19 174 ILE A N 1
ATOM 1390 C CA . ILE A 1 174 ? 16.860 27.134 -36.864 1.00 88.19 174 ILE A CA 1
ATOM 1391 C C . ILE A 1 174 ? 17.194 28.629 -36.900 1.00 88.19 174 ILE A C 1
ATOM 1393 O O . ILE A 1 174 ? 18.018 29.067 -36.100 1.00 88.19 174 ILE A O 1
ATOM 1397 N N . ILE A 1 175 ? 16.503 29.414 -37.736 1.00 88.88 175 ILE A N 1
ATOM 1398 C CA . ILE A 1 175 ? 16.660 30.870 -37.852 1.00 88.88 175 ILE A CA 1
ATOM 1399 C C . ILE A 1 175 ? 16.426 31.545 -36.496 1.00 88.88 175 ILE A C 1
ATOM 1401 O O . ILE A 1 175 ? 17.290 32.296 -36.055 1.00 88.88 175 ILE A O 1
ATOM 1405 N N . ARG A 1 176 ? 15.347 31.212 -35.767 1.00 89.19 176 ARG A N 1
ATOM 1406 C CA . ARG A 1 176 ? 15.089 31.746 -34.414 1.00 89.19 176 ARG A CA 1
ATOM 1407 C C . ARG A 1 176 ? 16.260 31.504 -33.460 1.00 89.19 176 ARG A C 1
ATOM 1409 O O . ARG A 1 176 ? 16.572 32.371 -32.650 1.00 89.19 176 ARG A O 1
ATOM 1416 N N . GLY A 1 177 ? 16.892 30.333 -33.547 1.00 86.12 177 GLY A N 1
ATOM 1417 C CA . GLY A 1 177 ? 18.012 29.954 -32.688 1.00 86.12 177 GLY A CA 1
ATOM 1418 C C . GLY A 1 177 ? 19.379 30.492 -33.125 1.00 86.12 177 GLY A C 1
ATOM 1419 O O . GLY A 1 177 ? 20.262 30.609 -32.280 1.00 86.12 177 GLY A O 1
ATOM 1420 N N . SER A 1 178 ? 19.585 30.785 -34.414 1.00 85.50 178 SER A N 1
ATOM 1421 C CA . SER A 1 178 ? 20.885 31.217 -34.959 1.00 85.50 178 SER A CA 1
ATOM 1422 C C . SER A 1 178 ? 20.968 32.707 -35.310 1.00 85.50 178 SER A C 1
ATOM 1424 O O . SER A 1 178 ? 22.060 33.272 -35.284 1.00 85.50 178 SER A O 1
ATOM 1426 N N . ASP A 1 179 ? 19.842 33.325 -35.670 1.00 86.12 179 ASP A N 1
ATOM 1427 C CA . ASP A 1 179 ? 19.688 34.735 -36.046 1.00 86.12 179 ASP A CA 1
ATOM 1428 C C . ASP A 1 179 ? 18.293 35.242 -35.634 1.00 86.12 179 ASP A C 1
ATOM 1430 O O . ASP A 1 179 ? 17.354 35.351 -36.430 1.00 86.12 179 ASP A O 1
ATOM 1434 N N . PHE A 1 180 ? 18.151 35.543 -34.342 1.00 89.31 180 PHE A N 1
ATOM 1435 C CA . PHE A 1 180 ? 16.887 36.011 -33.774 1.00 89.31 180 PHE A CA 1
ATOM 1436 C C . PHE A 1 180 ? 16.428 37.359 -34.355 1.00 89.31 180 PHE A C 1
ATOM 1438 O O . PHE A 1 180 ? 15.226 37.625 -34.432 1.00 89.31 180 PHE A O 1
ATOM 1445 N N . THR A 1 181 ? 17.362 38.206 -34.793 1.00 89.06 181 THR A N 1
ATOM 1446 C CA . THR A 1 181 ? 17.044 39.500 -35.405 1.00 89.06 181 THR A CA 1
ATOM 1447 C C . THR A 1 181 ? 16.381 39.296 -36.763 1.00 89.06 181 THR A C 1
ATOM 1449 O O . THR A 1 181 ? 15.297 39.837 -36.993 1.00 89.06 181 THR A O 1
ATOM 1452 N N . GLY A 1 182 ? 16.968 38.457 -37.622 1.00 89.38 182 GLY A N 1
ATOM 1453 C CA . GLY A 1 182 ? 16.370 38.083 -38.903 1.00 89.38 182 GLY A CA 1
ATOM 1454 C C . GLY A 1 182 ? 15.037 37.345 -38.734 1.00 89.38 182 GLY A C 1
ATOM 1455 O O . GLY A 1 182 ? 14.062 37.660 -39.417 1.00 89.38 182 GLY A O 1
ATOM 1456 N N . TYR A 1 183 ? 14.939 36.443 -37.747 1.00 92.12 183 TYR A N 1
ATOM 1457 C CA . TYR A 1 183 ? 13.669 35.806 -37.375 1.00 92.12 183 TYR A CA 1
ATOM 1458 C C . TYR A 1 183 ? 12.587 36.836 -37.025 1.00 92.12 183 TYR A C 1
ATOM 1460 O O . TYR A 1 183 ? 11.460 36.755 -37.510 1.00 92.12 183 TYR A O 1
ATOM 1468 N N . SER A 1 184 ? 12.928 37.815 -36.185 1.00 92.19 184 SER A N 1
ATOM 1469 C CA . SER A 1 184 ? 11.988 38.832 -35.708 1.00 92.19 184 SER A CA 1
ATOM 1470 C C . SER A 1 184 ? 11.514 39.754 -36.826 1.00 92.19 184 SER A C 1
ATOM 1472 O O . SER A 1 184 ? 10.346 40.137 -36.833 1.00 92.19 184 SER A O 1
ATOM 1474 N N . GLN A 1 185 ? 12.383 40.069 -37.790 1.00 92.12 185 GLN A N 1
ATOM 1475 C CA . GLN A 1 185 ? 12.011 40.819 -38.991 1.00 92.12 185 GLN A CA 1
ATOM 1476 C C . GLN A 1 185 ? 11.002 40.040 -39.841 1.00 92.12 185 GLN A C 1
ATOM 1478 O O . GLN A 1 185 ? 9.920 40.559 -40.110 1.00 92.12 185 GLN A O 1
ATOM 1483 N N . LEU A 1 186 ? 11.293 38.773 -40.163 1.00 93.00 186 LEU A N 1
ATOM 1484 C CA . LEU A 1 186 ? 10.374 37.908 -40.914 1.00 93.00 186 LEU A CA 1
ATOM 1485 C C . LEU A 1 186 ? 9.026 37.737 -40.198 1.00 93.00 186 LEU A C 1
ATOM 1487 O O . LEU A 1 186 ? 7.967 37.783 -40.827 1.00 93.00 186 LEU A O 1
ATOM 1491 N N . TYR A 1 187 ? 9.058 37.541 -38.877 1.00 93.44 187 TYR A N 1
ATOM 1492 C CA . TYR A 1 187 ? 7.863 37.371 -38.052 1.00 93.44 187 TYR A CA 1
ATOM 1493 C C . TYR A 1 187 ? 7.002 38.640 -38.055 1.00 93.44 187 TYR A C 1
ATOM 1495 O O . TYR A 1 187 ? 5.788 38.574 -38.248 1.00 93.44 187 TYR A O 1
ATOM 1503 N N . LYS A 1 188 ? 7.632 39.811 -37.914 1.00 93.31 188 LYS A N 1
ATOM 1504 C CA . LYS A 1 188 ? 6.945 41.103 -37.943 1.00 93.31 188 LYS A CA 1
ATOM 1505 C C . LYS A 1 188 ? 6.376 41.430 -39.320 1.00 93.31 188 LYS A C 1
ATOM 1507 O O . LYS A 1 188 ? 5.257 41.925 -39.394 1.00 93.31 188 LYS A O 1
ATOM 1512 N N . GLU A 1 189 ? 7.089 41.128 -40.401 1.00 92.00 189 GLU A N 1
ATOM 1513 C CA . GLU A 1 189 ? 6.567 41.303 -41.762 1.00 92.00 189 GLU A CA 1
ATOM 1514 C C . GLU A 1 189 ? 5.344 40.421 -42.034 1.00 92.00 189 GLU A C 1
ATOM 1516 O O . GLU A 1 189 ? 4.412 40.846 -42.715 1.00 92.00 189 GLU A O 1
ATOM 1521 N N . LYS A 1 190 ? 5.322 39.200 -41.487 1.00 93.75 190 LYS A N 1
ATOM 1522 C CA . LYS A 1 190 ? 4.211 38.264 -41.680 1.00 93.75 190 LYS A CA 1
ATOM 1523 C C . LYS A 1 190 ? 2.998 38.571 -40.803 1.00 93.75 190 LYS A C 1
ATOM 1525 O O . LYS A 1 190 ? 1.870 38.455 -41.282 1.00 93.75 190 LYS A O 1
ATOM 1530 N N . PHE A 1 191 ? 3.223 38.890 -39.529 1.00 93.00 191 PHE A N 1
ATOM 1531 C CA . PHE A 1 191 ? 2.173 38.947 -38.505 1.00 93.00 191 PHE A CA 1
ATOM 1532 C C . PHE A 1 191 ? 1.933 40.351 -37.932 1.00 93.00 191 PHE A C 1
ATOM 1534 O O . PHE A 1 191 ? 1.023 40.530 -37.128 1.00 93.00 191 PHE A O 1
ATOM 1541 N N . GLY A 1 192 ? 2.729 41.355 -38.312 1.00 90.69 192 GLY A N 1
ATOM 1542 C CA . GLY A 1 192 ? 2.576 42.747 -37.868 1.00 90.69 192 GLY A CA 1
ATOM 1543 C C . GLY A 1 192 ? 2.976 43.015 -36.412 1.00 90.69 192 GLY A C 1
ATOM 1544 O O . GLY A 1 192 ? 2.894 44.152 -35.952 1.00 90.69 192 GLY A O 1
ATOM 1545 N N . ILE A 1 193 ? 3.431 41.995 -35.686 1.00 91.50 193 ILE A N 1
ATOM 1546 C CA . ILE A 1 193 ? 3.818 42.060 -34.272 1.00 91.50 193 ILE A CA 1
ATOM 1547 C C . ILE A 1 193 ? 5.217 41.475 -34.075 1.00 91.50 193 ILE A C 1
ATOM 1549 O O . ILE A 1 193 ? 5.685 40.687 -34.890 1.00 91.50 193 ILE A O 1
ATOM 1553 N N . ASN A 1 194 ? 5.893 41.847 -32.989 1.00 89.31 194 ASN A N 1
ATOM 1554 C CA . ASN A 1 194 ? 7.172 41.229 -32.634 1.00 89.31 194 ASN A CA 1
ATOM 1555 C C . ASN A 1 194 ? 6.937 39.836 -32.019 1.00 89.31 194 ASN A C 1
ATOM 1557 O O . ASN A 1 194 ? 5.947 39.655 -31.303 1.00 89.31 194 ASN A O 1
ATOM 1561 N N . PRO A 1 195 ? 7.833 38.862 -32.251 1.00 87.94 195 PRO A N 1
ATOM 1562 C CA . PRO A 1 195 ? 7.750 37.574 -31.577 1.00 87.94 195 PRO A CA 1
ATOM 1563 C C . PRO A 1 195 ? 8.041 37.734 -30.081 1.00 87.94 195 PRO A C 1
ATOM 1565 O O . PRO A 1 195 ? 8.919 38.498 -29.680 1.00 87.94 195 PRO A O 1
ATOM 1568 N N . THR A 1 196 ? 7.314 36.996 -29.247 1.00 80.56 196 THR A N 1
ATOM 1569 C CA . THR A 1 196 ? 7.612 36.882 -27.815 1.00 80.56 196 THR A CA 1
ATOM 1570 C C . THR A 1 196 ? 8.862 36.028 -27.612 1.00 80.56 196 THR A C 1
ATOM 1572 O O . THR A 1 196 ? 8.992 34.982 -28.257 1.00 80.56 196 THR A O 1
ATOM 1575 N N . SER A 1 197 ? 9.768 36.497 -26.743 1.00 62.94 197 SER A N 1
ATOM 1576 C CA . SER A 1 197 ? 11.035 35.825 -26.411 1.00 62.94 197 SER A CA 1
ATOM 1577 C C . SER A 1 197 ? 10.817 34.372 -26.010 1.00 62.94 197 SER A C 1
ATOM 1579 O O . SER A 1 197 ? 9.906 34.116 -25.196 1.00 62.94 197 SER A O 1
#